Protein AF-A0AAW0CG40-F1 (afdb_monomer)

Sequence (248 aa):
MEGFSAVNQAVANWSANNTDSKATILLAYTASFTDEPSVSTSLLYDAPMQPDGIFDEFFTLPGADSSITGVFGLPEVLQIFNGALGALNPPRTARHTVPVSRYTPGILGEMTTQVERIFTEARAENRSTLLLSFVPEPFLQPNVRSTDSAYPNPPGRFVCPTALEAHWNDPADDEFFVNAVRDAQQAIHARTIEEGQGFPDDILYNNYAPAGTPLELLYGDNLERLRQIKRRIDPENVMGLSGGFKIE

Mean predicted aligned error: 4.89 Å

Nearest PDB structures (foldseek):
  6fyd-assembly1_D  TM=6.988E-01  e=1.880E-06  Streptomyces maritimus
  6fyg-assembly3_C  TM=7.237E-01  e=4.880E-06  Streptomyces maritimus
  2bvf-assembly2_B  TM=6.314E-01  e=9.402E-06  Paenarthrobacter nicotinovorans
  5awv-assembly1_A  TM=6.371E-01  e=1.459E-04  Nonomuraea gerenzanensis

Secondary structure (DSSP, 8-state):
-HHHHHHHHHHHHHHHH---TTEEEEEEEEE-SSS--EEEEEEEESSSSPPTTTTHHHHTSTT----------HHHHHHHHHHHHHT---SEEEEEE--BSS--HHHHHHHHHHHHHHHHHHHHTT--EEEEEEEE---SSTTTT--S-SS---TT---B-EEEEEEES-GGGHHHHHHHHHHHHHHHHHHHHHTTS--TTPPP-TTTSPTT--THHHHGGGHHHHHHHHHHH-TT-SGGGSSS----

Organism: NCBI:txid297713

pLDDT: mean 90.81, std 9.04, range [50.44, 98.69]

InterPro domains:
  IPR012951 Berberine/berberine-like [PF08031] (205-238)
  IPR016169 FAD-binding, type PCMH, subdomain 2 [G3DSA:3.30.465.10] (210-238)

Foldseek 3Di:
DVQLLLVLQVQLCCLVDDDDQQWFKKKKFKDFLVDDTDIDIDIGGNDQDDDPPPCVSVVPRPPDDDDDDHDDDPVVVVCVVCVPVVVCPFPDKAKAKAWFQGRHSQLSVLLVVLSNVLSVVCNVVVFFWGMWIKMFTSHDQPCPVPDDDQFDDDPPDRTTIIMTMTGGHDPVCRVVRNVSSVVSNVSSNVSRVVVVGDDPLAATDQVGHGPPPDVCSHRPPCLVVVLVVCCVPPVVCPVVPDDGDDRD

Structure (mmCIF, N/CA/C/O backbo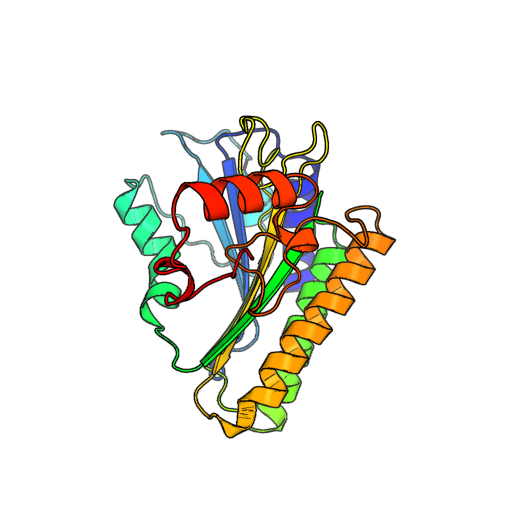ne):
data_AF-A0AAW0CG40-F1
#
_entry.id   AF-A0AAW0CG40-F1
#
loop_
_atom_site.group_PDB
_atom_site.id
_atom_site.type_symbol
_atom_site.label_atom_id
_atom_site.label_alt_id
_atom_site.label_comp_id
_atom_site.label_asym_id
_atom_site.label_entity_id
_atom_site.label_seq_id
_atom_site.pdbx_PDB_ins_code
_atom_site.Cartn_x
_atom_site.Cartn_y
_atom_site.Cartn_z
_atom_site.occupancy
_atom_site.B_iso_or_equiv
_atom_site.auth_seq_id
_atom_site.auth_comp_id
_atom_site.auth_asym_id
_atom_site.auth_atom_id
_atom_site.pdbx_PDB_model_num
ATOM 1 N N . MET A 1 1 ? 14.685 6.299 -12.188 1.00 50.44 1 MET A N 1
ATOM 2 C CA . MET A 1 1 ? 14.041 6.721 -13.458 1.00 50.44 1 MET A CA 1
ATOM 3 C C . MET A 1 1 ? 13.370 8.087 -13.276 1.00 50.44 1 MET A C 1
ATOM 5 O O . MET A 1 1 ? 12.703 8.264 -12.266 1.00 50.44 1 MET A O 1
ATOM 9 N N . GLU A 1 2 ? 13.533 9.054 -14.194 1.00 52.75 2 GLU A N 1
ATOM 10 C CA . GLU A 1 2 ? 12.953 10.417 -14.062 1.00 52.75 2 GLU A CA 1
ATOM 11 C C . GLU A 1 2 ? 11.410 10.432 -13.999 1.00 52.75 2 GLU A C 1
ATOM 13 O O . GLU A 1 2 ? 10.839 11.262 -13.293 1.00 52.75 2 GLU A O 1
ATOM 18 N N . GLY A 1 3 ? 10.732 9.476 -14.652 1.00 62.47 3 GLY A N 1
ATOM 19 C CA . GLY A 1 3 ? 9.263 9.404 -14.691 1.00 62.47 3 GLY A CA 1
ATOM 20 C C . GLY A 1 3 ? 8.599 9.138 -13.334 1.00 62.47 3 GLY A C 1
ATOM 21 O O . GLY A 1 3 ? 7.559 9.721 -13.035 1.00 62.47 3 GLY A O 1
ATOM 22 N N . PHE A 1 4 ? 9.222 8.331 -12.467 1.00 81.88 4 PHE A N 1
ATOM 23 C CA . PHE A 1 4 ? 8.667 8.044 -11.136 1.00 81.88 4 PHE A CA 1
ATOM 24 C C . PHE A 1 4 ? 8.766 9.257 -10.206 1.00 81.88 4 PHE A C 1
ATOM 26 O O . PHE A 1 4 ? 7.889 9.481 -9.381 1.00 81.88 4 PHE A O 1
ATOM 33 N N . SER A 1 5 ? 9.781 10.106 -10.382 1.00 88.69 5 SER A N 1
ATOM 34 C CA . SER A 1 5 ? 9.927 11.324 -9.579 1.00 88.69 5 SER A CA 1
ATOM 35 C C . SER A 1 5 ? 8.764 12.300 -9.802 1.00 88.69 5 SER A C 1
ATOM 37 O O . SER A 1 5 ? 8.197 12.824 -8.843 1.00 88.69 5 SER A O 1
ATOM 39 N N . ALA A 1 6 ? 8.357 12.500 -11.062 1.00 91.69 6 ALA A N 1
ATOM 40 C CA . ALA A 1 6 ? 7.290 13.437 -11.405 1.00 91.69 6 ALA A CA 1
ATOM 41 C C . ALA A 1 6 ? 5.923 12.989 -10.855 1.00 91.69 6 ALA A C 1
ATOM 43 O O . ALA A 1 6 ? 5.221 13.784 -10.231 1.00 91.69 6 ALA A O 1
ATOM 44 N N . VAL A 1 7 ? 5.568 11.707 -11.009 1.00 92.94 7 VAL A N 1
ATOM 45 C CA . VAL A 1 7 ? 4.320 11.175 -10.432 1.00 92.94 7 VAL A CA 1
ATOM 46 C C . VAL A 1 7 ? 4.357 11.160 -8.902 1.00 92.94 7 VAL A C 1
ATOM 48 O O . VAL A 1 7 ? 3.359 11.504 -8.275 1.00 92.94 7 VAL A O 1
ATOM 51 N N . ASN A 1 8 ? 5.505 10.854 -8.282 1.00 95.62 8 ASN A N 1
ATOM 52 C CA . ASN A 1 8 ? 5.650 10.906 -6.826 1.00 95.62 8 ASN A CA 1
ATOM 53 C C . ASN A 1 8 ? 5.396 12.323 -6.302 1.00 95.62 8 ASN A C 1
ATOM 55 O O . ASN A 1 8 ? 4.741 12.494 -5.275 1.00 95.62 8 ASN A O 1
ATOM 59 N N . GLN A 1 9 ? 5.864 13.345 -7.024 1.00 96.06 9 GLN A N 1
ATOM 60 C CA . GLN A 1 9 ? 5.597 14.734 -6.669 1.00 96.06 9 GLN A CA 1
ATOM 61 C C . GLN A 1 9 ? 4.104 15.075 -6.777 1.00 96.06 9 GLN A C 1
ATOM 63 O O . GLN A 1 9 ? 3.565 15.670 -5.844 1.00 96.06 9 GLN A O 1
ATOM 68 N N . ALA A 1 10 ? 3.431 14.649 -7.850 1.00 96.12 10 ALA A N 1
ATOM 69 C CA . ALA A 1 10 ? 1.996 14.874 -8.031 1.00 96.12 10 ALA A CA 1
ATOM 70 C C . ALA A 1 10 ? 1.154 14.192 -6.939 1.00 96.12 10 ALA A C 1
ATOM 72 O O . ALA A 1 10 ? 0.248 14.793 -6.364 1.00 96.12 10 ALA A O 1
ATOM 73 N N . VAL A 1 11 ? 1.491 12.951 -6.576 1.00 97.06 11 VAL A N 1
ATOM 74 C CA . VAL A 1 11 ? 0.804 12.215 -5.500 1.00 97.06 11 VAL A CA 1
ATOM 75 C C . VAL A 1 11 ? 1.077 12.843 -4.133 1.00 97.06 11 VAL A C 1
ATOM 77 O O . VAL A 1 11 ? 0.161 12.950 -3.317 1.00 97.06 11 VAL A O 1
ATOM 80 N N . ALA A 1 12 ? 2.301 13.306 -3.874 1.00 97.62 12 ALA A N 1
ATOM 81 C CA . ALA A 1 12 ? 2.612 14.019 -2.640 1.00 97.62 12 ALA A CA 1
ATOM 82 C C . ALA A 1 12 ? 1.848 15.350 -2.542 1.00 97.62 12 ALA A C 1
ATOM 84 O O . ALA A 1 12 ? 1.281 15.668 -1.493 1.00 97.62 12 ALA A O 1
ATOM 85 N N . ASN A 1 13 ? 1.770 16.102 -3.644 1.00 97.56 13 ASN A N 1
ATOM 86 C CA . ASN A 1 13 ? 0.990 17.334 -3.731 1.00 97.56 13 ASN A CA 1
ATOM 87 C C . ASN A 1 13 ? -0.502 17.063 -3.500 1.00 97.56 13 ASN A C 1
ATOM 89 O O . ASN A 1 13 ? -1.132 17.773 -2.713 1.00 97.56 13 ASN A O 1
ATOM 93 N N . TRP A 1 14 ? -1.046 16.003 -4.102 1.00 97.44 14 TRP A N 1
ATOM 94 C CA . TRP A 1 14 ? -2.412 15.544 -3.855 1.00 97.44 14 TRP A CA 1
ATOM 95 C C . TRP A 1 14 ? -2.645 15.203 -2.382 1.00 97.44 14 TRP A C 1
ATOM 97 O O . TRP A 1 14 ? -3.559 15.740 -1.756 1.00 97.44 14 TRP A O 1
ATOM 107 N N . SER A 1 15 ? -1.790 14.356 -1.799 1.00 96.81 15 SER A N 1
ATOM 108 C CA . SER A 1 15 ? -1.897 13.933 -0.400 1.00 96.81 15 SER A CA 1
ATOM 109 C C . SER A 1 15 ? -1.785 15.107 0.577 1.00 96.81 15 SER A C 1
ATOM 111 O O . SER A 1 15 ? -2.327 15.040 1.683 1.00 96.81 15 SER A O 1
ATOM 113 N N . ALA A 1 16 ? -1.074 16.170 0.200 1.00 96.19 16 ALA A N 1
ATOM 114 C CA . ALA A 1 16 ? -0.931 17.365 1.016 1.00 96.19 16 ALA A CA 1
ATOM 115 C C . ALA A 1 16 ? -2.132 18.318 0.903 1.00 96.19 16 ALA A C 1
ATOM 117 O O . ALA A 1 16 ? -2.526 18.905 1.918 1.00 96.19 16 ALA A O 1
ATOM 118 N N . ASN A 1 17 ? -2.692 18.469 -0.301 1.00 96.00 17 ASN A N 1
ATOM 119 C CA . ASN A 1 17 ? -3.522 19.625 -0.648 1.00 96.00 17 ASN A CA 1
ATOM 120 C C . ASN A 1 17 ? -4.948 19.297 -1.104 1.00 96.00 17 ASN A C 1
ATOM 122 O O . ASN A 1 17 ? -5.779 20.207 -1.111 1.00 96.00 17 ASN A O 1
ATOM 126 N N . ASN A 1 18 ? -5.269 18.052 -1.479 1.00 95.62 18 ASN A N 1
ATOM 127 C CA . ASN A 1 18 ? -6.640 17.725 -1.864 1.00 95.62 18 ASN A CA 1
ATOM 128 C C . ASN A 1 18 ? -7.588 17.942 -0.674 1.00 95.62 18 ASN A C 1
ATOM 130 O O . ASN A 1 18 ? -7.334 17.496 0.443 1.00 95.62 18 ASN A O 1
ATOM 134 N N . THR A 1 19 ? -8.694 18.632 -0.931 1.00 95.00 19 THR A N 1
ATOM 135 C CA . THR A 1 19 ? -9.761 18.883 0.048 1.00 95.00 19 THR A CA 1
ATOM 136 C C . THR A 1 19 ? -11.141 18.511 -0.490 1.00 95.00 19 THR A C 1
ATOM 138 O O . THR A 1 19 ? -12.119 18.582 0.257 1.00 95.00 19 THR A O 1
ATOM 141 N N . ASP A 1 20 ? -11.241 18.079 -1.753 1.00 95.69 20 ASP A N 1
ATOM 142 C CA . ASP A 1 20 ? -12.503 17.639 -2.335 1.00 95.69 20 ASP A CA 1
ATOM 143 C C . ASP A 1 20 ? -12.755 16.168 -1.981 1.00 95.69 20 ASP A C 1
ATOM 145 O O . ASP A 1 20 ? -12.087 15.259 -2.471 1.00 95.69 20 ASP A O 1
ATOM 149 N N . SER A 1 21 ? -13.761 15.929 -1.137 1.00 93.75 21 SER A N 1
ATOM 150 C CA . SER A 1 21 ? -14.177 14.583 -0.719 1.00 93.75 21 SER A CA 1
ATOM 151 C C . SER A 1 21 ? -14.782 13.723 -1.833 1.00 93.75 21 SER A C 1
ATOM 153 O O . SER A 1 21 ? -15.024 12.541 -1.604 1.00 93.75 21 SER A O 1
ATOM 155 N N . LYS A 1 22 ? -15.075 14.302 -3.002 1.00 93.94 22 LYS A N 1
ATOM 156 C CA . LYS A 1 22 ? -15.561 13.569 -4.179 1.00 93.94 22 LYS A CA 1
ATOM 157 C C . LYS A 1 22 ? -14.434 13.133 -5.101 1.00 93.94 22 LYS A C 1
ATOM 159 O O . LYS A 1 22 ? -14.666 12.290 -5.960 1.00 93.94 22 LYS A O 1
ATOM 164 N N . ALA A 1 23 ? -13.246 13.710 -4.954 1.00 94.69 23 ALA A N 1
ATOM 165 C CA . ALA A 1 23 ? -12.104 13.391 -5.785 1.00 94.69 23 ALA A CA 1
ATOM 166 C C . ALA A 1 23 ? -11.198 12.397 -5.051 1.00 94.69 23 ALA A C 1
ATOM 168 O O . ALA A 1 23 ? -10.826 12.610 -3.895 1.00 94.69 23 ALA A O 1
ATOM 169 N N . THR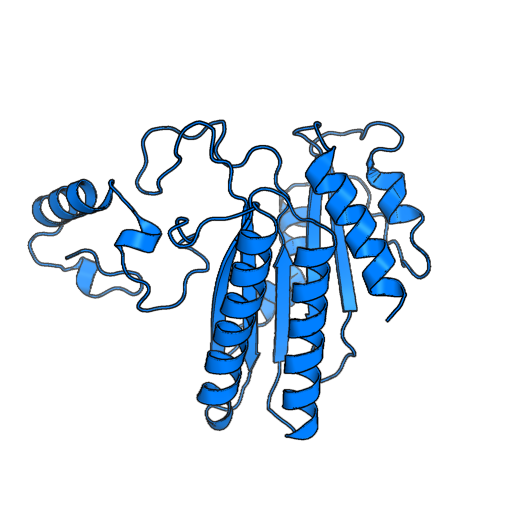 A 1 24 ? -10.828 11.311 -5.722 1.00 92.56 24 THR A N 1
ATOM 170 C CA . THR A 1 24 ? -9.886 10.325 -5.192 1.00 92.56 24 THR A CA 1
ATOM 171 C C . THR A 1 24 ? -8.920 9.872 -6.274 1.00 92.56 24 THR A C 1
ATOM 173 O O . THR A 1 24 ? -9.252 9.867 -7.463 1.00 92.56 24 THR A O 1
ATOM 176 N N . ILE A 1 25 ? -7.726 9.477 -5.844 1.00 93.19 25 ILE A N 1
ATOM 177 C CA . ILE A 1 25 ? -6.736 8.837 -6.700 1.00 93.19 25 ILE A CA 1
ATOM 178 C C . ILE A 1 25 ? -6.328 7.500 -6.096 1.00 93.19 25 ILE A C 1
ATOM 180 O O . ILE A 1 25 ? -6.321 7.339 -4.874 1.00 93.19 25 ILE A O 1
ATOM 184 N N . LEU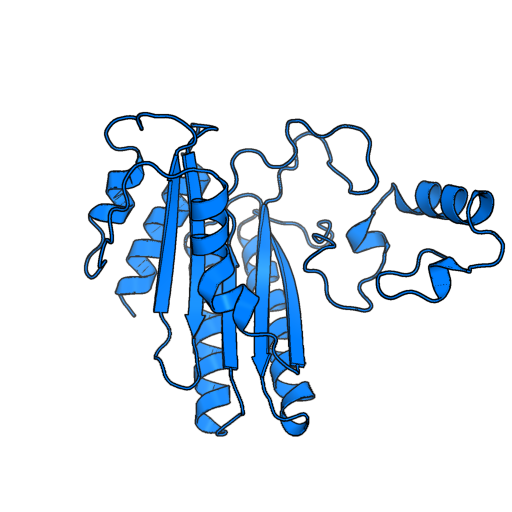 A 1 26 ? -5.949 6.565 -6.958 1.00 90.81 26 LEU A N 1
ATOM 185 C CA . LEU A 1 26 ? -5.317 5.313 -6.565 1.00 90.81 26 LEU A CA 1
ATOM 186 C C . LEU A 1 26 ? -4.050 5.136 -7.394 1.00 90.81 26 LEU A C 1
ATOM 188 O O . LEU A 1 26 ? -4.131 4.969 -8.612 1.00 90.81 26 LEU A O 1
ATOM 192 N N . LEU A 1 27 ? -2.895 5.218 -6.741 1.00 92.62 27 LEU A N 1
ATOM 193 C CA . LEU A 1 27 ? -1.598 4.996 -7.368 1.00 92.62 27 LEU A CA 1
ATOM 194 C C . LEU A 1 27 ? -1.206 3.532 -7.193 1.00 92.62 27 LEU A C 1
ATOM 196 O O . LEU A 1 27 ? -1.339 2.994 -6.100 1.00 92.62 27 LEU A O 1
ATOM 200 N N . ALA A 1 28 ? -0.653 2.917 -8.230 1.00 92.19 28 ALA A N 1
ATOM 201 C CA . ALA A 1 28 ? -0.035 1.606 -8.139 1.00 92.19 28 ALA A CA 1
ATOM 202 C C . ALA A 1 28 ? 1.332 1.617 -8.826 1.00 92.19 28 ALA A C 1
ATOM 204 O O . ALA A 1 28 ? 1.431 1.877 -10.028 1.00 92.19 28 ALA A O 1
ATOM 205 N N . TYR A 1 29 ? 2.376 1.291 -8.065 1.00 94.00 29 TYR A N 1
ATOM 206 C CA . TYR A 1 29 ? 3.644 0.831 -8.622 1.00 94.00 29 TYR A CA 1
ATOM 207 C C . TYR A 1 29 ? 3.504 -0.656 -8.903 1.00 94.00 29 TYR A C 1
ATOM 209 O O . TYR A 1 29 ? 3.176 -1.421 -7.994 1.00 94.00 29 TYR A O 1
ATOM 217 N N . THR A 1 30 ? 3.732 -1.069 -10.143 1.00 91.38 30 THR A N 1
ATOM 218 C CA . THR A 1 30 ? 3.567 -2.465 -10.550 1.00 91.38 30 THR A CA 1
ATOM 219 C C . THR A 1 30 ? 4.762 -2.958 -11.341 1.00 91.38 30 THR A C 1
ATOM 221 O O . THR A 1 30 ? 5.327 -2.218 -12.139 1.00 91.38 30 THR A O 1
ATOM 224 N N . ALA A 1 31 ? 5.141 -4.214 -11.139 1.00 90.25 31 ALA A N 1
ATOM 225 C CA . ALA A 1 31 ? 6.124 -4.895 -11.970 1.00 90.25 31 ALA A CA 1
ATOM 226 C C . ALA A 1 31 ? 5.690 -6.350 -12.171 1.00 90.25 31 ALA A C 1
ATOM 228 O O . ALA A 1 31 ? 5.281 -7.013 -11.218 1.00 90.25 31 ALA A O 1
ATOM 229 N N . SER A 1 32 ? 5.765 -6.852 -13.399 1.00 84.50 32 SER A N 1
ATOM 230 C CA . SER A 1 32 ? 5.469 -8.249 -13.742 1.00 84.50 32 SER A CA 1
ATOM 231 C C . SER A 1 32 ? 6.731 -8.893 -14.317 1.00 84.50 32 SER A C 1
ATOM 233 O O . SER A 1 32 ? 7.674 -8.197 -14.666 1.00 84.50 32 SER A O 1
ATOM 235 N N . PHE A 1 33 ? 6.793 -10.218 -14.452 1.00 72.25 33 PHE A N 1
ATOM 236 C CA . PHE A 1 33 ? 7.970 -10.844 -15.079 1.00 72.25 33 PHE A CA 1
ATOM 237 C C . PHE A 1 33 ? 8.163 -10.440 -16.553 1.00 72.25 33 PHE A C 1
ATOM 239 O O . PHE A 1 33 ? 9.280 -10.486 -17.069 1.00 72.25 33 PHE A O 1
ATOM 246 N N . THR A 1 34 ? 7.083 -10.062 -17.240 1.00 71.62 34 THR A N 1
ATOM 247 C CA . THR A 1 34 ? 7.101 -9.715 -18.666 1.00 71.62 34 THR A C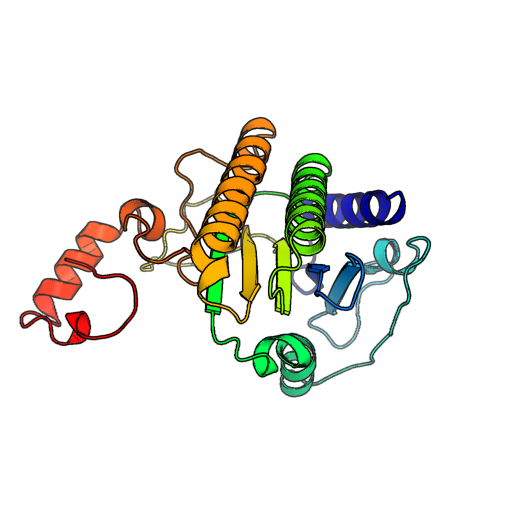A 1
ATOM 248 C C . THR A 1 34 ? 7.283 -8.228 -18.934 1.00 71.62 34 THR A C 1
ATOM 250 O O . THR A 1 34 ? 7.665 -7.876 -20.049 1.00 71.62 34 THR A O 1
ATOM 253 N N . ASP A 1 35 ? 7.054 -7.378 -17.932 1.00 76.56 35 ASP A N 1
ATOM 254 C CA . ASP A 1 35 ? 7.016 -5.927 -18.083 1.00 76.56 35 ASP A CA 1
ATOM 255 C C . ASP A 1 35 ? 8.008 -5.247 -17.136 1.00 76.56 35 ASP A C 1
ATOM 257 O O . ASP A 1 35 ? 8.219 -5.673 -16.001 1.00 76.56 35 ASP A O 1
ATOM 261 N N . GLU A 1 36 ? 8.617 -4.157 -17.598 1.00 82.81 36 GLU A N 1
ATOM 262 C CA . GLU A 1 36 ? 9.420 -3.302 -16.723 1.00 82.81 36 GLU A CA 1
ATOM 263 C C . GLU A 1 36 ? 8.537 -2.656 -15.637 1.00 82.81 36 GLU A C 1
ATOM 265 O O . GLU A 1 36 ? 7.326 -2.494 -15.843 1.00 82.81 36 GLU A O 1
ATOM 270 N N . PRO A 1 37 ? 9.115 -2.246 -14.490 1.00 87.69 37 PRO A N 1
ATOM 271 C CA . PRO A 1 37 ? 8.380 -1.524 -13.469 1.00 87.69 37 PRO A CA 1
ATOM 272 C C . PRO A 1 37 ? 7.667 -0.316 -14.071 1.00 87.69 37 PRO A C 1
ATOM 274 O O . PRO A 1 37 ? 8.263 0.514 -14.760 1.00 87.69 37 PRO A O 1
ATOM 277 N N . SER A 1 38 ? 6.380 -0.212 -13.784 1.00 88.81 38 SER A N 1
ATOM 278 C CA . SER A 1 38 ? 5.503 0.835 -14.277 1.00 88.81 38 SER A CA 1
ATOM 279 C C . SER A 1 38 ? 4.711 1.444 -13.131 1.00 88.81 38 SER A C 1
ATOM 281 O O . SER A 1 38 ? 4.582 0.875 -12.043 1.00 88.81 38 SER A O 1
ATOM 283 N N . VAL A 1 39 ? 4.184 2.634 -13.383 1.00 89.69 39 VAL A N 1
ATOM 284 C CA . VAL A 1 39 ? 3.340 3.360 -12.446 1.00 89.69 39 VAL A CA 1
ATOM 285 C C . VAL A 1 39 ? 2.047 3.728 -13.149 1.00 89.69 39 VAL A C 1
ATOM 287 O O . VAL A 1 39 ? 2.058 4.199 -14.285 1.00 89.69 39 VAL A O 1
ATOM 290 N N . SER A 1 40 ? 0.929 3.492 -12.476 1.00 89.19 40 SER A N 1
ATOM 291 C CA . SER A 1 40 ? -0.393 3.870 -12.963 1.00 89.19 40 SER A CA 1
ATOM 292 C C . SER A 1 40 ? -1.147 4.610 -11.871 1.00 89.19 40 SER A C 1
ATOM 294 O O . SER A 1 40 ? -1.047 4.263 -10.694 1.00 89.19 40 SER A O 1
ATOM 296 N N . THR A 1 41 ? -1.901 5.633 -12.263 1.00 90.50 41 THR A N 1
ATOM 297 C CA . THR A 1 41 ? -2.761 6.385 -11.350 1.00 90.50 41 THR A CA 1
ATOM 298 C C . THR A 1 41 ? -4.174 6.375 -11.899 1.00 90.50 41 THR A C 1
ATOM 300 O O . THR A 1 41 ? -4.428 6.884 -12.989 1.00 90.50 41 THR A O 1
ATOM 303 N N . SER A 1 42 ? -5.104 5.808 -11.139 1.00 89.44 42 SER A N 1
ATOM 304 C CA . SER A 1 42 ? -6.532 5.922 -11.426 1.00 89.44 42 SER A CA 1
ATOM 305 C C . SER A 1 42 ? -7.070 7.196 -10.792 1.00 89.44 42 SER A C 1
ATOM 307 O O . SER A 1 42 ? -6.809 7.452 -9.618 1.00 89.44 42 SER A O 1
ATOM 309 N N . LEU A 1 43 ? -7.825 7.978 -11.559 1.00 90.75 43 LEU A N 1
ATOM 310 C CA . LEU A 1 43 ? -8.392 9.262 -11.147 1.00 90.75 43 LEU A CA 1
ATOM 311 C C . LEU A 1 43 ? -9.917 9.137 -11.176 1.00 90.75 43 LEU A C 1
ATOM 313 O O . LEU A 1 43 ? -10.478 8.782 -12.213 1.00 90.75 43 LEU A O 1
ATOM 317 N N . LEU A 1 44 ? -10.589 9.382 -10.050 1.00 90.38 44 LEU A N 1
ATOM 318 C CA . LEU A 1 44 ? -12.037 9.199 -9.927 1.00 90.38 44 LEU A CA 1
ATOM 319 C C . LEU A 1 44 ? -12.693 10.419 -9.280 1.00 90.38 44 LEU A C 1
ATOM 321 O O . LEU A 1 44 ? -12.243 10.902 -8.240 1.00 90.38 44 LEU A O 1
ATOM 325 N N . TYR A 1 45 ? -13.801 10.864 -9.875 1.00 92.81 45 TYR A N 1
ATOM 326 C CA . TYR A 1 45 ? -14.654 11.912 -9.326 1.00 92.81 45 TYR A CA 1
ATOM 327 C C . TYR A 1 45 ? -16.089 11.411 -9.111 1.00 92.81 45 TYR A C 1
ATOM 329 O O . TYR A 1 45 ? -16.766 11.024 -10.062 1.00 92.81 45 TYR A O 1
ATOM 337 N N . ASP A 1 46 ? -16.571 11.439 -7.867 1.00 91.75 46 ASP A N 1
ATOM 338 C CA . ASP A 1 46 ? -17.919 11.001 -7.470 1.00 91.75 46 ASP A CA 1
ATOM 339 C C . ASP A 1 46 ? -18.971 12.110 -7.675 1.00 91.75 46 ASP A C 1
ATOM 341 O O . ASP A 1 46 ? -19.587 12.638 -6.741 1.00 91.75 46 ASP A O 1
ATOM 345 N N . ALA A 1 47 ? -19.121 12.543 -8.929 1.00 89.62 47 ALA A N 1
ATOM 346 C CA . ALA A 1 47 ? -20.223 13.384 -9.392 1.00 89.62 47 ALA A CA 1
ATOM 347 C C . ALA A 1 47 ? -20.232 13.509 -10.929 1.00 89.62 47 ALA A C 1
ATOM 349 O O . ALA A 1 47 ? -19.219 13.256 -11.575 1.00 89.62 47 ALA A O 1
ATOM 350 N N . PRO A 1 48 ? -21.348 13.971 -11.533 1.00 86.25 48 PRO A N 1
ATOM 351 C CA . PRO A 1 48 ? -21.460 14.106 -12.989 1.00 86.25 48 PRO A CA 1
ATOM 352 C C . PRO A 1 48 ? -20.450 15.054 -13.655 1.00 86.25 48 PRO A C 1
ATOM 354 O O . PRO A 1 48 ? -20.280 14.988 -14.868 1.00 86.25 48 PRO A O 1
ATOM 357 N N . MET A 1 49 ? -19.836 15.969 -12.898 1.00 87.75 49 MET A N 1
ATOM 358 C CA . MET A 1 49 ? -18.859 16.930 -13.410 1.00 87.75 49 MET A CA 1
ATOM 359 C C . MET A 1 49 ? -17.803 17.217 -12.347 1.00 87.75 49 MET A C 1
ATOM 361 O O . MET A 1 49 ? -18.162 17.580 -11.226 1.00 87.75 49 MET A O 1
ATOM 365 N N . GLN A 1 50 ? -16.530 17.079 -12.714 1.00 91.25 50 GLN A N 1
ATOM 366 C CA . GLN A 1 50 ? -15.399 17.444 -11.864 1.00 91.25 50 GLN A CA 1
ATOM 367 C C . GLN A 1 50 ? -15.117 18.955 -11.918 1.00 91.25 50 GLN A C 1
ATOM 369 O O . GLN A 1 50 ? -15.387 19.576 -12.948 1.00 91.25 50 GLN A O 1
ATOM 374 N N . PRO A 1 51 ? -14.569 19.562 -10.852 1.00 94.31 51 PRO A N 1
ATOM 375 C CA . PRO A 1 51 ? -14.046 20.917 -10.902 1.00 94.31 51 PRO A CA 1
ATOM 376 C C . PRO A 1 51 ? -12.915 21.035 -11.922 1.00 94.31 51 PRO A C 1
ATOM 378 O O . PRO A 1 51 ? -12.103 20.118 -12.073 1.00 94.31 51 PRO A O 1
ATOM 381 N N . ASP A 1 52 ? -12.833 22.193 -12.571 1.00 93.12 52 ASP A N 1
ATOM 382 C CA . ASP A 1 52 ? -11.722 22.515 -13.460 1.00 93.12 52 ASP A CA 1
ATOM 383 C C . ASP A 1 52 ? -10.392 22.379 -12.707 1.00 93.12 52 ASP A C 1
ATOM 385 O O . ASP A 1 52 ? -10.246 22.847 -11.575 1.00 93.12 52 ASP A O 1
ATOM 389 N N . GLY A 1 53 ? -9.416 21.728 -13.333 1.00 92.50 53 GLY A N 1
ATOM 390 C CA . GLY A 1 53 ? -8.061 21.646 -12.805 1.00 92.50 53 GLY A CA 1
ATOM 391 C C . GLY A 1 53 ? -7.790 20.558 -11.768 1.00 92.50 53 GLY A C 1
ATOM 392 O O . GLY A 1 53 ? -6.625 20.338 -11.444 1.00 92.50 53 GLY A O 1
ATOM 393 N N . ILE A 1 54 ? -8.809 19.852 -11.255 1.00 94.62 54 ILE A N 1
ATOM 394 C CA . ILE A 1 54 ? -8.629 18.930 -10.113 1.00 94.62 54 ILE A CA 1
ATOM 395 C C . ILE A 1 54 ? -7.602 17.816 -10.384 1.00 94.62 54 ILE A C 1
ATOM 397 O O . ILE A 1 54 ? -6.929 17.367 -9.464 1.00 94.62 54 ILE A O 1
ATOM 401 N N . PHE A 1 55 ? -7.439 17.406 -11.645 1.00 94.25 55 PHE A N 1
ATOM 402 C CA . PHE A 1 55 ? -6.519 16.346 -12.068 1.00 94.25 55 PHE A CA 1
ATOM 403 C C . PHE A 1 55 ? -5.428 16.815 -13.048 1.00 94.25 55 PHE A C 1
ATOM 405 O O . PHE A 1 55 ? -4.678 15.985 -13.563 1.00 94.25 55 PHE A O 1
ATOM 412 N N . ASP A 1 56 ? -5.307 18.121 -13.312 1.00 92.94 56 ASP A N 1
ATOM 413 C CA . ASP A 1 56 ? -4.407 18.653 -14.352 1.00 92.94 56 ASP A CA 1
ATOM 414 C C . ASP A 1 56 ? -2.940 18.277 -14.115 1.00 92.94 56 ASP A C 1
ATOM 416 O O . ASP A 1 56 ? -2.207 17.998 -15.066 1.00 92.94 56 ASP A O 1
ATOM 420 N N . GLU A 1 57 ? -2.514 18.212 -12.850 1.00 93.50 57 GLU A N 1
ATOM 421 C CA . GLU A 1 57 ? -1.152 17.809 -12.493 1.00 93.50 57 GLU A CA 1
ATOM 422 C C . GLU A 1 57 ? -0.830 16.389 -12.979 1.00 93.50 57 GLU A C 1
ATOM 424 O O . GLU A 1 57 ? 0.290 16.146 -13.409 1.00 93.50 57 GLU A O 1
ATOM 429 N N . PHE A 1 58 ? -1.807 15.475 -13.000 1.00 92.75 58 PHE A N 1
ATOM 430 C CA . PHE A 1 58 ? -1.621 14.109 -13.499 1.00 92.75 58 PHE A CA 1
ATOM 431 C C . PHE A 1 58 ? -1.670 14.030 -15.027 1.00 92.75 58 PHE A C 1
ATOM 433 O O . PHE A 1 58 ? -0.900 13.281 -15.625 1.00 92.75 58 PHE A O 1
ATOM 440 N N . PHE A 1 59 ? -2.539 14.812 -15.676 1.00 89.88 59 PHE A N 1
ATOM 441 C CA . PHE A 1 59 ? -2.665 14.813 -17.140 1.00 89.88 59 PHE A CA 1
ATOM 442 C C . PHE A 1 59 ? -1.488 15.477 -17.862 1.00 89.88 59 PHE A C 1
ATOM 444 O O . PHE A 1 59 ? -1.290 15.247 -19.053 1.00 89.88 59 PHE A O 1
ATOM 451 N N . THR A 1 60 ? -0.713 16.302 -17.159 1.00 89.62 60 THR A N 1
ATOM 452 C CA . THR A 1 60 ? 0.423 17.044 -17.725 1.00 89.62 60 THR A CA 1
ATOM 453 C C . THR A 1 60 ? 1.781 16.395 -17.440 1.00 89.62 60 THR A C 1
ATOM 455 O O . THR A 1 60 ? 2.813 16.937 -17.845 1.00 89.62 60 THR A O 1
ATOM 458 N N . LEU A 1 61 ? 1.806 15.225 -16.785 1.00 89.88 61 LEU A N 1
ATOM 459 C CA . LEU A 1 61 ? 3.043 14.508 -16.475 1.00 89.88 61 LEU A CA 1
ATOM 460 C C . LEU A 1 61 ? 3.778 14.061 -17.755 1.00 89.88 61 LEU A C 1
ATOM 462 O O . LEU A 1 61 ? 3.175 13.432 -18.630 1.00 89.88 61 LEU A O 1
ATOM 466 N N . PRO A 1 62 ? 5.095 14.319 -17.875 1.00 83.31 62 PRO A N 1
ATOM 467 C CA . PRO A 1 62 ? 5.884 13.825 -18.998 1.00 83.31 62 PRO A CA 1
ATOM 468 C C . PRO A 1 62 ? 5.849 12.294 -19.094 1.00 83.31 62 PRO A C 1
ATOM 470 O O . PRO A 1 62 ? 6.157 11.600 -18.128 1.00 83.31 62 PRO A O 1
ATOM 473 N N . GLY A 1 63 ? 5.512 11.771 -20.275 1.00 80.25 63 GLY A N 1
ATOM 474 C CA . GLY A 1 63 ? 5.445 10.327 -20.526 1.00 80.25 63 GLY A CA 1
ATOM 475 C C . GLY A 1 63 ? 4.175 9.641 -20.013 1.00 80.25 63 GLY A C 1
ATOM 476 O O . GLY A 1 63 ? 4.093 8.420 -20.091 1.00 80.25 63 GLY A O 1
ATOM 477 N N . ALA A 1 64 ? 3.194 10.395 -19.505 1.00 82.38 64 ALA A N 1
ATOM 478 C CA . ALA A 1 64 ? 1.900 9.838 -19.143 1.00 82.38 64 ALA A CA 1
ATOM 479 C C . ALA A 1 64 ? 1.041 9.584 -20.389 1.00 82.38 64 ALA A C 1
ATOM 481 O O . ALA A 1 64 ? 0.678 10.514 -21.111 1.00 82.38 64 ALA A O 1
ATOM 482 N N . ASP A 1 65 ? 0.657 8.325 -20.590 1.00 83.31 65 ASP A N 1
ATOM 483 C CA . ASP A 1 65 ? -0.430 7.962 -21.492 1.00 83.31 65 ASP A CA 1
ATOM 484 C C . ASP A 1 65 ? -1.748 8.027 -20.717 1.00 83.31 65 ASP A C 1
ATOM 486 O O . ASP A 1 65 ? -2.001 7.241 -19.802 1.00 83.31 65 ASP A O 1
ATOM 490 N N . SER A 1 66 ? -2.601 8.991 -21.066 1.00 77.56 66 SER A N 1
ATOM 491 C CA . SER A 1 66 ? -3.919 9.129 -20.449 1.00 77.56 66 SER A CA 1
ATOM 492 C C . SER A 1 66 ? -4.981 8.429 -21.293 1.00 77.56 66 SER A C 1
ATOM 494 O O . SER A 1 66 ? -5.168 8.719 -22.474 1.00 77.56 66 SER A O 1
ATOM 496 N N . SER A 1 67 ? -5.725 7.516 -20.670 1.00 72.19 67 SER A N 1
ATOM 497 C CA . SER A 1 67 ? -6.999 7.047 -21.210 1.00 72.19 67 SER A CA 1
ATOM 498 C C . SER A 1 67 ? -8.117 7.754 -20.449 1.00 72.19 67 SER A C 1
ATOM 500 O O . SER A 1 67 ? -8.474 7.384 -19.334 1.00 72.19 67 SER A O 1
ATOM 502 N N . ILE A 1 68 ? -8.642 8.840 -21.025 1.00 65.69 68 ILE A N 1
ATOM 503 C CA . ILE A 1 68 ? -9.806 9.517 -20.448 1.00 65.69 68 ILE A CA 1
ATOM 504 C C . ILE A 1 68 ? -11.019 8.661 -20.764 1.00 65.69 68 ILE A C 1
ATOM 506 O O . ILE A 1 68 ? -11.454 8.524 -21.908 1.00 65.69 68 ILE A O 1
ATOM 510 N N . THR A 1 69 ? -11.548 8.070 -19.713 1.00 65.81 69 THR A N 1
ATOM 511 C CA . THR A 1 69 ? -12.762 7.288 -19.756 1.00 65.81 69 THR A CA 1
ATOM 512 C C . THR A 1 69 ? -13.893 8.228 -19.285 1.00 65.81 69 THR A C 1
ATOM 514 O O . THR A 1 69 ? -13.679 9.083 -18.430 1.00 65.81 69 THR A O 1
ATOM 517 N N . GLY A 1 70 ? -15.060 8.189 -19.940 1.00 76.62 70 GLY A N 1
ATOM 518 C CA . GLY A 1 70 ? -16.174 9.116 -19.680 1.00 76.62 70 GLY A CA 1
ATOM 519 C C . GLY A 1 70 ? -16.885 8.890 -18.337 1.00 76.62 70 GLY A C 1
ATOM 520 O O . GLY A 1 70 ? -16.294 8.479 -17.348 1.00 76.62 70 GLY A O 1
ATOM 521 N N . VAL A 1 71 ? -18.192 9.154 -18.285 1.00 81.06 71 VAL A N 1
ATOM 522 C CA . VAL A 1 71 ? -19.002 8.850 -17.092 1.00 81.06 71 VAL A CA 1
ATOM 523 C C . VAL A 1 71 ? -19.350 7.359 -17.075 1.00 81.06 71 VAL A C 1
ATOM 525 O O . VAL A 1 71 ? -19.900 6.849 -18.052 1.00 81.06 71 VAL A O 1
ATOM 528 N N . PHE A 1 72 ? -19.080 6.684 -15.956 1.00 79.88 72 PHE A N 1
ATOM 529 C CA . PHE A 1 72 ? -19.388 5.266 -15.734 1.00 79.88 72 PHE A CA 1
ATOM 530 C C . PHE A 1 72 ? -20.363 5.067 -14.582 1.00 79.88 72 PHE A C 1
ATOM 532 O O . PHE A 1 72 ? -20.452 5.895 -13.675 1.00 79.88 72 PHE A O 1
ATOM 539 N N . GLY A 1 73 ? -21.067 3.936 -14.593 1.00 83.06 73 GLY A N 1
ATOM 540 C CA . GLY A 1 73 ? -21.715 3.430 -13.396 1.00 83.06 73 GLY A CA 1
ATOM 541 C C . GLY A 1 73 ? -20.697 2.800 -12.442 1.00 83.06 73 GLY A C 1
ATOM 542 O O . GLY A 1 73 ? -19.573 2.448 -12.806 1.00 83.06 73 GLY A O 1
ATOM 543 N N . LEU A 1 74 ? -21.108 2.635 -11.185 1.00 80.25 74 LEU A N 1
ATOM 544 C CA . LEU A 1 74 ? -20.302 1.953 -10.173 1.00 80.25 74 LEU A CA 1
ATOM 545 C C . LEU A 1 74 ? -19.868 0.528 -10.594 1.00 80.25 74 LEU A C 1
ATOM 547 O O . LEU A 1 74 ? -18.720 0.177 -10.330 1.00 80.25 74 LEU A O 1
ATOM 551 N N . PRO A 1 75 ? -20.706 -0.306 -11.249 1.00 82.44 75 PRO A N 1
ATOM 552 C CA . PRO A 1 75 ? -20.281 -1.638 -11.684 1.00 82.44 75 PRO A CA 1
ATOM 553 C C . PRO A 1 75 ? -19.120 -1.614 -12.683 1.00 82.44 75 PRO A C 1
ATOM 555 O O . PRO A 1 75 ? -18.205 -2.426 -12.563 1.00 82.44 75 PRO A O 1
ATOM 558 N N . GLU A 1 76 ? -19.129 -0.686 -13.641 1.00 81.38 76 GLU A N 1
ATOM 559 C CA . GLU A 1 76 ? -18.053 -0.538 -14.621 1.00 81.38 76 GLU A CA 1
ATOM 560 C C . GLU A 1 76 ? -16.766 -0.056 -13.949 1.00 81.38 76 GLU A C 1
ATOM 562 O O . GLU A 1 76 ? -15.700 -0.608 -14.209 1.00 81.38 76 GLU A O 1
ATOM 567 N N . VAL A 1 77 ? -16.869 0.900 -13.019 1.00 78.00 77 VAL A N 1
ATOM 568 C CA . VAL A 1 77 ? -15.737 1.335 -12.189 1.00 78.00 77 VAL A CA 1
ATOM 569 C C . VAL A 1 77 ? -15.132 0.137 -11.452 1.00 78.00 77 VAL A C 1
ATOM 571 O O . VAL A 1 77 ? -13.932 -0.107 -11.547 1.00 78.00 77 VAL A O 1
ATOM 574 N N . LEU A 1 78 ? -15.955 -0.678 -10.789 1.00 77.75 78 LEU A N 1
ATOM 575 C CA . LEU A 1 78 ? -15.479 -1.874 -10.090 1.00 77.75 78 LEU A CA 1
ATOM 576 C C . LEU A 1 78 ? -14.845 -2.903 -11.033 1.00 77.75 78 LEU A C 1
ATOM 578 O O . LEU A 1 78 ? -13.906 -3.579 -10.620 1.00 77.75 78 LEU A O 1
ATOM 582 N N . GLN A 1 79 ? -15.318 -3.036 -12.272 1.00 76.19 79 GLN A N 1
ATOM 583 C CA . GLN A 1 79 ? -14.676 -3.896 -13.270 1.00 76.19 79 GLN A CA 1
ATOM 584 C C . GLN A 1 79 ? -13.322 -3.348 -13.724 1.00 76.19 79 GLN A C 1
ATOM 586 O O . GLN A 1 79 ? -12.389 -4.129 -13.872 1.00 76.19 79 GLN A O 1
ATOM 591 N N . ILE A 1 80 ? -13.192 -2.032 -13.904 1.00 73.00 80 ILE A N 1
ATOM 592 C CA . ILE A 1 80 ? -11.925 -1.385 -14.271 1.00 73.00 80 ILE A CA 1
ATOM 593 C C . ILE A 1 80 ? -10.893 -1.579 -13.153 1.00 73.00 80 ILE A C 1
ATOM 595 O O . ILE A 1 80 ? -9.784 -2.035 -13.419 1.00 73.00 80 ILE A O 1
ATOM 599 N N . PHE A 1 81 ? -11.278 -1.321 -11.898 1.00 69.38 81 PHE A N 1
ATOM 600 C CA . PHE A 1 81 ? -10.384 -1.463 -10.744 1.00 69.38 81 PHE A CA 1
ATOM 601 C C . PHE A 1 81 ? -10.045 -2.924 -10.408 1.00 69.38 81 PHE A C 1
ATOM 603 O O . PHE A 1 81 ? -8.914 -3.213 -10.030 1.00 69.38 81 PHE A O 1
ATOM 610 N N . ASN A 1 82 ? -10.987 -3.864 -10.564 1.00 65.25 82 ASN A N 1
ATOM 611 C CA . ASN A 1 82 ? -10.717 -5.284 -10.303 1.00 65.25 82 ASN A CA 1
ATOM 612 C C . ASN A 1 82 ? -10.101 -6.029 -11.496 1.00 65.25 82 ASN A C 1
ATOM 614 O O . ASN A 1 82 ? -9.572 -7.116 -11.297 1.00 65.25 82 ASN A O 1
ATOM 618 N N . GLY A 1 83 ? -10.196 -5.510 -12.722 1.00 58.50 83 GLY A N 1
ATOM 619 C CA . GLY A 1 83 ? -10.081 -6.296 -13.957 1.00 58.50 83 GLY A CA 1
ATOM 620 C C . GLY A 1 83 ? -8.859 -7.212 -14.042 1.00 58.50 83 GLY A C 1
ATOM 621 O O . GLY A 1 83 ? -9.010 -8.426 -14.148 1.00 58.50 83 GLY A O 1
ATOM 622 N N . ALA A 1 84 ? -7.649 -6.653 -13.977 1.00 53.31 84 ALA A N 1
ATOM 623 C CA . ALA A 1 84 ? -6.421 -7.438 -14.126 1.00 53.31 84 ALA A CA 1
ATOM 624 C C . ALA A 1 84 ? -5.993 -8.151 -12.827 1.00 53.31 84 ALA A C 1
ATOM 626 O O . ALA A 1 84 ? -5.560 -9.301 -12.870 1.00 53.31 84 ALA A O 1
ATOM 627 N N . LEU A 1 85 ? -6.150 -7.502 -11.666 1.00 57.81 85 LEU A N 1
ATOM 628 C CA . LEU A 1 85 ? -5.706 -8.036 -10.368 1.00 57.81 85 LEU A CA 1
ATOM 629 C C . LEU A 1 85 ? -6.660 -9.091 -9.800 1.00 57.81 85 LEU A C 1
ATOM 631 O O . LEU A 1 85 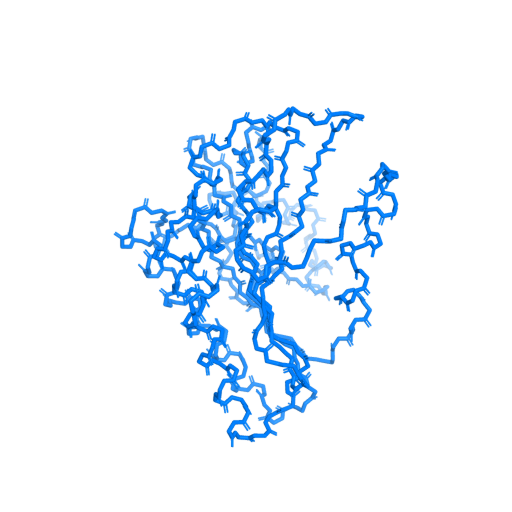? -6.229 -10.138 -9.323 1.00 57.81 85 LEU A O 1
ATOM 635 N N . GLY A 1 86 ? -7.968 -8.853 -9.894 1.00 60.53 86 GLY A N 1
ATOM 636 C CA . GLY A 1 86 ? -9.008 -9.763 -9.415 1.00 60.53 86 GLY A CA 1
ATOM 637 C C . GLY A 1 86 ? -9.113 -11.053 -10.231 1.00 60.53 86 GLY A C 1
ATOM 638 O O . GLY A 1 86 ? -9.581 -12.065 -9.713 1.00 60.53 86 GLY A O 1
ATOM 639 N N . ALA A 1 87 ? -8.642 -11.047 -11.483 1.00 64.44 87 ALA A N 1
ATOM 640 C CA . ALA A 1 87 ? -8.565 -12.236 -12.331 1.00 64.44 87 ALA A CA 1
ATOM 641 C C . ALA A 1 87 ? -7.276 -13.054 -12.133 1.00 64.44 87 ALA A C 1
ATOM 643 O O . ALA A 1 87 ? -7.226 -14.201 -12.577 1.00 64.44 87 ALA A O 1
ATOM 644 N N . LEU A 1 88 ? -6.247 -12.495 -11.478 1.00 73.94 88 LEU A N 1
ATOM 645 C CA . LEU A 1 88 ? -4.927 -13.124 -11.375 1.00 73.94 88 LEU A CA 1
ATOM 646 C C . LEU A 1 88 ? -4.978 -14.469 -10.633 1.00 73.94 88 LEU A C 1
ATOM 648 O O . LEU A 1 88 ? -4.217 -15.369 -10.976 1.00 73.94 88 LEU A O 1
ATOM 652 N N . ASN A 1 89 ? -5.869 -14.593 -9.635 1.00 81.00 89 ASN A N 1
ATOM 653 C CA . ASN A 1 89 ? -6.028 -15.751 -8.740 1.00 81.00 89 ASN A CA 1
ATOM 654 C C . ASN A 1 89 ? -4.699 -16.497 -8.476 1.00 81.00 89 ASN A C 1
ATOM 656 O O . ASN A 1 89 ? -4.571 -17.682 -8.810 1.00 81.00 89 ASN A O 1
ATOM 660 N N . PRO A 1 90 ? -3.681 -15.788 -7.955 1.00 87.94 90 PRO A N 1
ATOM 661 C CA . PRO A 1 90 ? -2.332 -16.316 -7.888 1.00 87.94 90 PRO A CA 1
ATOM 662 C C . PRO A 1 90 ? -2.271 -17.473 -6.887 1.00 87.94 90 PRO A C 1
ATOM 664 O O . PRO A 1 90 ? -2.890 -17.405 -5.821 1.00 87.94 90 PRO A O 1
ATOM 667 N N . PRO A 1 91 ? -1.493 -18.529 -7.173 1.00 92.00 91 PRO A N 1
ATOM 668 C CA . PRO A 1 91 ? -1.386 -19.663 -6.263 1.00 92.00 91 PRO A CA 1
ATOM 669 C C . PRO A 1 91 ? -0.679 -19.291 -4.951 1.00 92.00 91 PRO A C 1
ATOM 671 O O . PRO A 1 91 ? -0.825 -20.012 -3.962 1.00 92.00 91 PRO A O 1
ATOM 674 N N . ARG A 1 92 ? 0.115 -18.206 -4.945 1.00 94.62 92 ARG A N 1
ATOM 675 C CA . ARG A 1 92 ? 0.965 -17.778 -3.823 1.00 94.62 92 ARG A CA 1
ATOM 676 C C . ARG A 1 92 ? 0.975 -16.256 -3.726 1.00 94.62 92 ARG A C 1
ATOM 678 O O . ARG A 1 92 ? 0.947 -15.564 -4.745 1.00 94.62 92 ARG A O 1
ATOM 685 N N . THR A 1 93 ? 0.936 -15.722 -2.508 1.00 94.19 93 THR A N 1
ATOM 686 C CA . THR A 1 93 ? 0.895 -14.274 -2.261 1.00 94.19 93 THR A CA 1
ATOM 687 C C . THR A 1 93 ? 1.517 -13.933 -0.912 1.00 94.19 93 THR A C 1
ATOM 689 O O . THR A 1 93 ? 1.227 -14.583 0.092 1.00 94.19 93 THR A O 1
ATOM 692 N N . ALA A 1 94 ? 2.324 -12.876 -0.888 1.00 96.06 94 ALA A N 1
ATOM 693 C CA . ALA A 1 94 ? 2.808 -12.206 0.310 1.00 96.06 94 ALA A CA 1
ATOM 694 C C . ALA A 1 94 ? 2.164 -10.824 0.367 1.00 96.06 94 ALA A C 1
ATOM 696 O O . ALA A 1 94 ? 2.064 -10.150 -0.659 1.00 96.06 94 ALA A O 1
ATOM 697 N N . ARG A 1 95 ? 1.730 -10.418 1.562 1.00 95.50 95 ARG A N 1
ATOM 698 C CA . ARG A 1 95 ? 1.118 -9.111 1.804 1.00 95.50 95 ARG A CA 1
ATOM 699 C C . ARG A 1 95 ? 1.752 -8.418 2.990 1.00 95.50 95 ARG A C 1
ATOM 701 O O . ARG A 1 95 ? 2.133 -9.072 3.961 1.00 95.50 95 ARG A O 1
ATOM 708 N N . HIS A 1 96 ? 1.793 -7.099 2.929 1.00 97.56 96 HIS A N 1
ATOM 709 C CA . HIS A 1 96 ? 1.979 -6.257 4.096 1.00 97.56 96 HIS A CA 1
ATOM 710 C C . HIS A 1 96 ? 1.253 -4.928 3.920 1.00 97.56 96 HIS A C 1
ATOM 712 O O . HIS A 1 96 ? 0.780 -4.586 2.838 1.00 97.56 96 HIS A O 1
ATOM 718 N N . THR A 1 97 ? 1.192 -4.162 5.004 1.00 97.44 97 THR A N 1
ATOM 719 C CA . THR A 1 97 ? 0.697 -2.789 4.992 1.00 97.44 97 THR A CA 1
ATOM 720 C C . THR A 1 97 ? 1.613 -1.839 5.744 1.00 97.44 97 THR A C 1
ATOM 722 O O . THR A 1 97 ? 2.272 -2.250 6.703 1.00 97.44 97 THR A O 1
ATOM 725 N N . VAL A 1 98 ? 1.614 -0.572 5.323 1.00 97.56 98 VAL A N 1
ATOM 726 C CA . VAL A 1 98 ? 2.204 0.561 6.054 1.00 97.56 98 VAL A CA 1
ATOM 727 C C . VAL A 1 98 ? 1.109 1.601 6.301 1.00 97.56 98 VAL A C 1
ATOM 729 O O . VAL A 1 98 ? 0.489 2.050 5.341 1.00 97.56 98 VAL A O 1
ATOM 732 N N . PRO A 1 99 ? 0.829 1.978 7.557 1.00 96.06 99 PRO A N 1
ATOM 733 C CA . PRO A 1 99 ? -0.048 3.104 7.859 1.00 96.06 99 PRO A CA 1
ATOM 734 C C . PRO A 1 99 ? 0.674 4.425 7.574 1.00 96.06 99 PRO A C 1
ATOM 736 O O . PRO A 1 99 ? 1.758 4.666 8.104 1.00 96.06 99 PRO A O 1
ATOM 739 N N . VAL A 1 100 ? 0.075 5.295 6.760 1.00 96.69 100 VAL A N 1
ATOM 740 C CA . VAL A 1 100 ? 0.680 6.575 6.359 1.00 96.69 100 VAL A CA 1
ATOM 741 C C . VAL A 1 100 ? -0.318 7.713 6.540 1.00 96.69 100 VAL A C 1
ATOM 743 O O . VAL A 1 100 ? -1.445 7.650 6.058 1.00 96.69 100 VAL A O 1
ATOM 746 N N . SER A 1 101 ? 0.078 8.781 7.232 1.00 95.06 101 SER A N 1
ATOM 747 C CA . SER A 1 101 ? -0.788 9.958 7.432 1.00 95.06 101 SER A CA 1
ATOM 748 C C . SER A 1 101 ? -0.914 10.801 6.171 1.00 95.06 101 SER A C 1
ATOM 750 O O . SER A 1 101 ? -2.011 11.190 5.775 1.00 95.06 101 SER A O 1
ATOM 752 N N . ARG A 1 102 ? 0.233 11.115 5.564 1.00 95.44 102 ARG A N 1
ATOM 753 C CA . ARG A 1 102 ? 0.357 11.814 4.289 1.00 95.44 102 ARG A CA 1
ATOM 754 C C . ARG A 1 102 ? 1.544 11.235 3.545 1.00 95.44 102 ARG A C 1
ATOM 756 O O . ARG A 1 102 ? 2.584 10.978 4.146 1.00 95.44 102 ARG A O 1
ATOM 763 N N . TYR A 1 103 ? 1.392 11.053 2.246 1.00 97.94 103 TYR A N 1
ATOM 764 C CA . TYR A 1 103 ? 2.474 10.585 1.397 1.00 97.94 103 TYR A CA 1
ATOM 765 C C . TYR A 1 103 ? 3.353 11.766 1.007 1.00 97.94 103 TYR A C 1
ATOM 767 O O . TYR A 1 103 ? 2.881 12.756 0.453 1.00 97.94 103 TYR A O 1
ATOM 775 N N . THR A 1 104 ? 4.637 11.669 1.318 1.00 98.25 104 THR A N 1
ATOM 776 C CA . THR A 1 104 ? 5.658 12.644 0.936 1.00 98.25 104 THR A CA 1
ATOM 777 C C . THR A 1 104 ? 6.466 12.117 -0.251 1.00 98.25 104 THR A C 1
ATOM 779 O O . THR A 1 104 ? 6.455 10.908 -0.514 1.00 98.25 104 THR A O 1
ATOM 782 N N . PRO A 1 105 ? 7.236 12.974 -0.949 1.00 97.81 105 PRO A N 1
ATOM 783 C CA . PRO A 1 105 ? 8.104 12.505 -2.024 1.00 97.81 105 PRO A CA 1
ATOM 784 C C . PRO A 1 105 ? 9.119 11.454 -1.557 1.00 97.81 105 PRO A C 1
ATOM 786 O O . PRO A 1 105 ? 9.429 10.537 -2.311 1.00 97.81 105 PRO A O 1
ATOM 789 N N . GLY A 1 106 ? 9.615 11.549 -0.317 1.00 98.19 106 GLY A N 1
ATOM 790 C CA . GLY A 1 106 ? 10.574 10.584 0.221 1.00 98.19 106 GLY A CA 1
ATOM 791 C C . GLY A 1 106 ? 9.950 9.227 0.549 1.00 98.19 106 GLY A C 1
ATOM 792 O O . GLY A 1 106 ? 10.544 8.208 0.215 1.00 98.19 106 GLY A O 1
ATOM 793 N N . ILE A 1 107 ? 8.729 9.185 1.096 1.00 98.62 107 ILE A N 1
ATOM 794 C CA . ILE A 1 107 ? 7.999 7.923 1.317 1.00 98.62 107 ILE A CA 1
ATOM 795 C C . ILE A 1 107 ? 7.693 7.232 -0.021 1.00 98.62 107 ILE A C 1
ATOM 797 O O . ILE A 1 107 ? 7.946 6.040 -0.178 1.00 98.62 107 ILE A O 1
ATOM 801 N N . LEU A 1 108 ? 7.198 7.980 -1.010 1.00 98.19 108 LEU A N 1
ATOM 802 C CA . LEU A 1 108 ? 6.900 7.455 -2.349 1.00 98.19 108 LEU A CA 1
ATOM 803 C C . LEU A 1 108 ? 8.177 7.032 -3.103 1.00 98.19 108 LEU A C 1
ATOM 805 O O . LEU A 1 108 ? 8.190 6.034 -3.825 1.00 98.19 108 LEU A O 1
ATOM 809 N N . GLY A 1 109 ? 9.279 7.758 -2.898 1.00 97.56 109 GLY A N 1
ATOM 810 C CA . GLY A 1 109 ? 10.603 7.399 -3.406 1.00 97.56 109 GLY A CA 1
ATOM 811 C C . GLY A 1 109 ? 11.154 6.112 -2.785 1.00 97.56 109 GLY A C 1
ATOM 812 O O . GLY A 1 109 ? 11.752 5.298 -3.490 1.00 97.56 109 GLY A O 1
ATOM 813 N N . GLU A 1 110 ? 10.900 5.877 -1.498 1.00 98.31 110 GLU A N 1
ATOM 814 C CA . GLU A 1 110 ? 11.253 4.615 -0.843 1.00 98.31 110 GLU A CA 1
ATOM 815 C C . GLU A 1 110 ? 10.437 3.452 -1.427 1.00 98.31 110 GLU A C 1
ATOM 817 O O . GLU A 1 110 ? 11.001 2.414 -1.760 1.00 98.31 110 GLU A O 1
ATOM 822 N N . MET A 1 111 ? 9.134 3.640 -1.669 1.00 97.69 111 MET A N 1
ATOM 823 C CA . MET A 1 111 ? 8.303 2.628 -2.343 1.00 97.69 111 MET A CA 1
ATOM 824 C C . MET A 1 111 ? 8.838 2.276 -3.733 1.00 97.69 111 MET A C 1
ATOM 826 O O . MET A 1 111 ? 8.989 1.100 -4.054 1.00 97.69 111 MET A O 1
ATOM 830 N N . THR A 1 112 ? 9.175 3.294 -4.530 1.00 96.00 112 THR A N 1
ATOM 831 C CA . THR A 1 112 ? 9.842 3.132 -5.831 1.00 96.00 112 THR A CA 1
ATOM 832 C C . THR A 1 112 ? 11.111 2.287 -5.703 1.00 96.00 112 THR A C 1
ATOM 834 O O . THR A 1 112 ? 11.271 1.298 -6.415 1.00 96.00 112 THR A O 1
ATOM 837 N N . THR A 1 113 ? 11.983 2.648 -4.759 1.00 96.62 113 THR A N 1
ATOM 838 C CA . THR A 1 113 ? 13.263 1.966 -4.528 1.00 96.62 113 THR A CA 1
ATOM 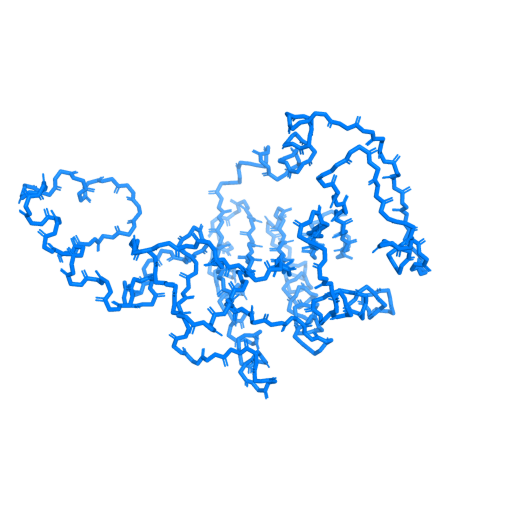839 C C . THR A 1 113 ? 13.054 0.494 -4.185 1.00 96.62 113 THR A C 1
ATOM 841 O O . THR A 1 113 ? 13.735 -0.376 -4.727 1.00 96.62 113 THR A O 1
ATOM 844 N N . GLN A 1 114 ? 12.083 0.190 -3.322 1.00 97.50 114 GLN A N 1
ATOM 845 C CA . GLN A 1 114 ? 11.788 -1.185 -2.932 1.00 97.50 114 GLN A CA 1
ATOM 846 C C . GLN A 1 114 ? 11.178 -2.002 -4.080 1.00 97.50 114 GLN A C 1
ATOM 848 O O . GLN A 1 114 ? 11.564 -3.156 -4.259 1.00 97.50 114 GLN A O 1
ATOM 853 N N . VAL A 1 115 ? 10.293 -1.420 -4.898 1.00 95.56 115 VAL A N 1
ATOM 854 C CA . VAL A 1 115 ? 9.757 -2.099 -6.091 1.00 95.56 115 VAL A CA 1
ATOM 855 C C . VAL A 1 115 ? 10.875 -2.442 -7.074 1.00 95.56 115 VAL A C 1
ATOM 857 O O . VAL A 1 115 ? 10.985 -3.593 -7.499 1.00 95.56 115 VAL A O 1
ATOM 860 N N . GLU A 1 116 ? 11.736 -1.474 -7.398 1.00 94.19 116 GLU A N 1
ATOM 861 C CA . GLU A 1 116 ? 12.868 -1.672 -8.312 1.00 94.19 116 GLU A CA 1
ATOM 862 C C . GLU A 1 116 ? 13.842 -2.735 -7.788 1.00 94.19 116 GLU A C 1
ATOM 864 O O . GLU A 1 116 ? 14.291 -3.596 -8.552 1.00 94.19 116 GLU A O 1
ATOM 869 N N . ARG A 1 117 ? 14.138 -2.713 -6.481 1.00 96.31 117 ARG A N 1
ATOM 870 C CA . ARG A 1 117 ? 15.018 -3.685 -5.826 1.00 96.31 117 ARG A CA 1
ATOM 871 C C . ARG A 1 117 ? 14.474 -5.106 -5.950 1.00 96.31 117 ARG A C 1
ATOM 873 O O . ARG A 1 117 ? 15.161 -5.967 -6.497 1.00 96.31 117 ARG A O 1
ATOM 880 N N . ILE A 1 118 ? 13.243 -5.338 -5.489 1.00 96.69 118 ILE A N 1
ATOM 881 C CA . ILE A 1 118 ? 12.625 -6.674 -5.497 1.00 96.69 118 ILE A CA 1
ATOM 882 C C . ILE A 1 118 ? 12.512 -7.195 -6.930 1.00 96.69 118 ILE A C 1
ATOM 884 O O . ILE A 1 118 ? 12.844 -8.349 -7.192 1.00 96.69 118 ILE A O 1
ATOM 888 N N . PHE A 1 119 ? 12.080 -6.347 -7.867 1.00 94.69 119 PHE A N 1
ATOM 889 C CA . PHE A 1 119 ? 11.978 -6.718 -9.275 1.00 94.69 119 PHE A CA 1
ATOM 890 C C . PHE A 1 119 ? 13.334 -7.131 -9.862 1.00 94.69 119 PHE A C 1
ATOM 892 O O . PHE A 1 119 ? 13.440 -8.181 -10.499 1.00 94.69 119 PHE A O 1
ATOM 899 N N . THR A 1 120 ? 14.379 -6.334 -9.624 1.00 94.50 120 THR A N 1
ATOM 900 C CA . THR A 1 120 ? 15.725 -6.598 -10.151 1.00 94.50 120 THR A CA 1
ATOM 901 C C . THR A 1 120 ? 16.305 -7.893 -9.585 1.00 94.50 120 THR A C 1
ATOM 903 O O . THR A 1 120 ? 16.827 -8.708 -10.346 1.00 94.50 120 THR A O 1
ATOM 906 N N . GLU A 1 121 ? 16.180 -8.110 -8.273 1.00 95.94 121 GLU A N 1
ATOM 907 C CA . GLU A 1 12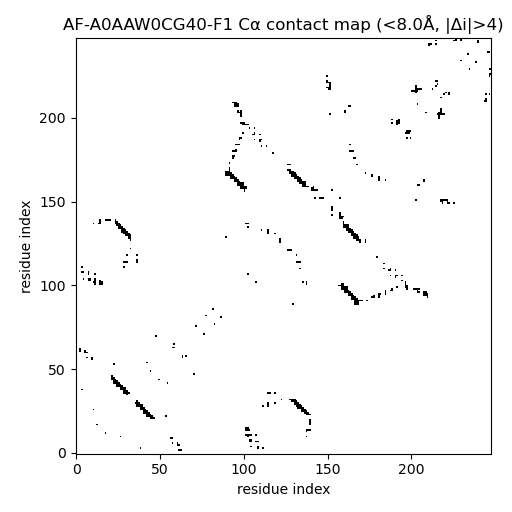1 ? 16.623 -9.337 -7.596 1.00 95.94 121 GLU A CA 1
ATOM 908 C C . GLU A 1 121 ? 15.869 -10.569 -8.127 1.00 95.94 121 GLU A C 1
ATOM 910 O O . GLU A 1 121 ? 16.490 -11.546 -8.551 1.00 95.94 121 GLU A O 1
ATOM 915 N N . ALA A 1 122 ? 14.535 -10.498 -8.204 1.00 95.19 122 ALA A N 1
ATOM 916 C CA . ALA A 1 122 ? 13.705 -11.592 -8.703 1.00 95.19 122 ALA A CA 1
ATOM 917 C C . ALA A 1 122 ? 14.041 -11.958 -10.158 1.00 95.19 122 ALA A C 1
ATOM 919 O O . ALA A 1 122 ? 14.112 -13.138 -10.506 1.00 95.19 122 ALA A O 1
ATOM 920 N N . ARG A 1 123 ? 14.287 -10.957 -11.011 1.00 92.94 123 ARG A N 1
ATOM 921 C CA . ARG A 1 123 ? 14.650 -11.164 -12.418 1.00 92.94 123 ARG A CA 1
ATOM 922 C C . ARG A 1 123 ? 16.045 -11.763 -12.572 1.00 92.94 123 ARG A C 1
ATOM 924 O O . ARG A 1 123 ? 16.224 -12.656 -13.397 1.00 92.94 123 ARG A O 1
ATOM 931 N N . ALA A 1 124 ? 17.017 -11.304 -11.782 1.00 94.75 124 ALA A N 1
ATOM 932 C CA . ALA A 1 124 ? 18.382 -11.831 -11.804 1.00 94.75 124 ALA A CA 1
ATOM 933 C C . ALA A 1 124 ? 18.431 -13.326 -11.448 1.00 94.75 124 ALA A C 1
ATOM 935 O O . ALA A 1 124 ? 19.245 -14.069 -11.994 1.00 94.75 124 ALA A O 1
ATOM 936 N N . GLU A 1 125 ? 17.527 -13.766 -10.576 1.00 95.00 125 GLU A N 1
ATOM 937 C CA . GLU A 1 125 ? 17.424 -15.152 -10.120 1.00 95.00 125 GLU A CA 1
ATOM 938 C C . GLU A 1 125 ? 16.366 -15.967 -10.885 1.00 95.00 125 GLU A C 1
ATOM 940 O O . GLU A 1 125 ? 16.117 -17.123 -10.550 1.00 95.00 125 GLU A O 1
ATOM 945 N N . ASN A 1 126 ? 15.771 -15.391 -11.940 1.00 94.12 126 ASN A N 1
ATOM 946 C CA . ASN A 1 126 ? 14.721 -16.005 -12.760 1.00 94.12 126 ASN A CA 1
ATOM 947 C C . ASN A 1 126 ? 13.564 -16.580 -11.920 1.00 94.12 126 ASN A C 1
ATOM 949 O O . ASN A 1 126 ? 13.072 -17.683 -12.177 1.00 94.12 126 ASN A O 1
ATOM 953 N N . ARG A 1 127 ? 13.151 -15.827 -10.896 1.00 95.00 127 ARG A N 1
ATOM 954 C CA . ARG A 1 127 ? 12.054 -16.199 -10.002 1.00 95.00 127 ARG A CA 1
ATOM 955 C C . ARG A 1 127 ? 10.710 -16.081 -10.697 1.00 95.00 127 ARG A C 1
ATOM 957 O O . ARG A 1 127 ? 10.519 -15.302 -11.632 1.00 95.00 127 ARG A O 1
ATOM 964 N N . SER A 1 128 ? 9.754 -16.851 -10.204 1.00 93.75 128 SER A N 1
ATOM 965 C CA . SER A 1 128 ? 8.434 -17.054 -10.797 1.00 93.75 128 SER A CA 1
ATOM 966 C C . SER A 1 128 ? 7.439 -15.910 -10.537 1.00 93.75 128 SER A C 1
ATOM 968 O O . SER A 1 128 ? 6.257 -16.156 -10.277 1.00 93.75 128 SER A O 1
ATOM 970 N N . THR A 1 129 ? 7.904 -14.659 -10.603 1.00 92.88 129 THR A N 1
ATOM 971 C CA . THR A 1 129 ? 7.100 -13.454 -10.365 1.00 92.88 129 THR A CA 1
ATOM 972 C C . THR A 1 129 ? 5.887 -13.417 -11.293 1.00 92.88 129 THR A C 1
ATOM 974 O O . THR A 1 129 ? 6.017 -13.465 -12.512 1.00 92.88 129 THR A O 1
ATOM 977 N N . LEU A 1 130 ? 4.695 -13.280 -10.725 1.00 92.56 130 LEU A N 1
ATOM 978 C CA . LEU A 1 130 ? 3.487 -12.939 -11.474 1.00 92.56 130 LEU A CA 1
ATOM 979 C C . LEU A 1 130 ? 3.282 -11.428 -11.470 1.00 92.56 130 LEU A C 1
ATOM 981 O O . LEU A 1 130 ? 3.106 -10.819 -12.522 1.00 92.56 130 LEU A O 1
ATOM 985 N N . LEU A 1 131 ? 3.324 -10.834 -10.279 1.00 91.94 131 LEU A N 1
ATOM 986 C CA . LEU A 1 131 ? 3.090 -9.414 -10.077 1.00 91.94 131 LEU A CA 1
ATOM 987 C C . LEU A 1 131 ? 3.665 -8.963 -8.732 1.00 91.94 131 LEU A C 1
ATOM 989 O O . LEU A 1 131 ? 3.460 -9.615 -7.712 1.00 91.94 131 LEU A O 1
ATOM 993 N N . LEU A 1 132 ? 4.319 -7.812 -8.733 1.00 94.19 132 LEU A N 1
ATOM 994 C CA . LEU A 1 132 ? 4.640 -6.998 -7.569 1.00 94.19 132 LEU A CA 1
ATOM 995 C C . LEU A 1 132 ? 3.782 -5.734 -7.646 1.00 94.19 132 LEU A C 1
ATOM 997 O O . LEU A 1 132 ? 3.757 -5.098 -8.698 1.00 94.19 132 LEU A O 1
ATOM 1001 N N . SER A 1 133 ? 3.069 -5.381 -6.576 1.00 93.50 133 SER A N 1
ATOM 1002 C CA . SER A 1 133 ? 2.180 -4.217 -6.553 1.00 93.50 133 SER A CA 1
ATOM 1003 C C . SER A 1 133 ? 2.230 -3.491 -5.215 1.00 93.50 133 SER A C 1
ATOM 1005 O O . SER A 1 133 ? 1.839 -4.047 -4.189 1.00 93.50 133 SER A O 1
ATOM 1007 N N . PHE A 1 134 ? 2.723 -2.249 -5.226 1.00 96.50 134 PHE A N 1
ATOM 1008 C CA . PHE A 1 134 ? 2.715 -1.352 -4.068 1.00 96.50 134 PHE A CA 1
ATOM 1009 C C . PHE A 1 134 ? 1.744 -0.203 -4.344 1.00 96.50 134 PHE A C 1
ATOM 1011 O O . PHE A 1 134 ? 1.907 0.536 -5.317 1.00 96.50 134 PHE A O 1
ATOM 1018 N N . VAL A 1 135 ? 0.733 -0.061 -3.492 1.00 95.56 135 VAL A N 1
ATOM 1019 C CA . VAL A 1 135 ? -0.421 0.815 -3.718 1.00 95.56 135 VAL A CA 1
ATOM 1020 C C . VAL A 1 135 ? -0.558 1.777 -2.539 1.00 95.56 135 VAL A C 1
ATOM 1022 O O . VAL A 1 135 ? -1.137 1.410 -1.511 1.00 95.56 135 VAL A O 1
ATOM 1025 N N . PRO A 1 136 ? 0.001 2.998 -2.625 1.00 96.25 136 PRO A N 1
ATOM 1026 C CA . PRO A 1 136 ? -0.322 4.046 -1.672 1.00 96.25 136 PRO A CA 1
ATOM 1027 C C . PRO A 1 136 ? -1.726 4.596 -1.951 1.00 96.25 136 PRO A C 1
ATOM 1029 O O . PRO A 1 136 ? -2.071 4.940 -3.083 1.00 96.25 136 PRO A O 1
ATOM 1032 N N . GLU A 1 137 ? -2.531 4.710 -0.896 1.00 94.50 137 GLU A N 1
ATOM 1033 C CA . GLU A 1 137 ? -3.940 5.102 -0.992 1.00 94.50 137 GLU A CA 1
ATOM 1034 C C . GLU A 1 137 ? -4.185 6.455 -0.291 1.00 94.50 137 GLU A C 1
ATOM 1036 O O . GLU A 1 137 ? -4.612 6.468 0.859 1.00 94.50 137 GLU A O 1
ATOM 1041 N N . PRO A 1 138 ? -3.878 7.617 -0.905 1.00 95.19 138 PRO A N 1
ATOM 1042 C CA . PRO A 1 138 ? -3.936 8.942 -0.266 1.00 95.19 138 PRO A CA 1
ATOM 1043 C C . PRO A 1 138 ? -5.379 9.446 -0.074 1.00 95.19 138 PRO A C 1
ATOM 1045 O O . PRO A 1 138 ? -5.802 10.447 -0.661 1.00 95.19 138 PRO A O 1
ATOM 1048 N N . PHE A 1 139 ? -6.153 8.744 0.750 1.00 92.62 139 PHE A N 1
ATOM 1049 C CA . PHE A 1 139 ? -7.534 9.082 1.053 1.00 92.62 139 PHE A CA 1
ATOM 1050 C C . PHE A 1 139 ? -7.636 10.368 1.875 1.00 92.62 139 PHE A C 1
ATOM 1052 O O . PHE A 1 139 ? -6.872 10.620 2.810 1.00 92.62 139 PHE A O 1
ATOM 1059 N N . LEU A 1 140 ? -8.642 11.182 1.560 1.00 91.62 140 LEU A N 1
ATOM 1060 C CA . LEU A 1 140 ? -8.941 12.381 2.331 1.00 91.62 140 LEU A CA 1
ATOM 1061 C C . LEU A 1 140 ? -9.604 12.000 3.660 1.00 91.62 140 LEU A C 1
ATOM 1063 O O . LEU A 1 140 ? -10.735 11.522 3.673 1.00 91.62 140 LEU A O 1
ATOM 1067 N N . GLN A 1 141 ? -8.913 12.265 4.773 1.00 87.62 141 GLN A N 1
ATOM 1068 C CA . GLN A 1 141 ? -9.406 12.040 6.142 1.00 87.62 141 GLN A CA 1
ATOM 1069 C C . GLN A 1 141 ? -10.074 10.657 6.321 1.00 87.62 141 GLN A C 1
ATOM 1071 O O . GLN A 1 141 ? -11.261 10.582 6.674 1.00 87.62 141 GLN A O 1
ATOM 1076 N N . PRO A 1 142 ? -9.343 9.550 6.071 1.00 86.38 142 PRO A N 1
ATOM 1077 C CA . PRO A 1 142 ? -9.870 8.207 6.290 1.00 86.38 142 PRO A CA 1
ATOM 1078 C C . PRO A 1 142 ? -10.428 8.104 7.706 1.00 86.38 142 PRO A C 1
ATOM 1080 O O . PRO A 1 142 ? -9.818 8.587 8.652 1.00 86.38 142 PRO A O 1
ATOM 1083 N N . ASN A 1 143 ? -11.594 7.481 7.859 1.00 85.25 143 ASN A N 1
ATOM 1084 C CA . ASN A 1 143 ? -12.257 7.278 9.151 1.00 85.25 143 ASN A CA 1
ATOM 1085 C C . ASN A 1 143 ? -12.854 8.530 9.826 1.00 85.25 143 ASN A C 1
ATOM 1087 O O . ASN A 1 143 ? -13.315 8.436 10.961 1.00 85.25 143 ASN A O 1
ATOM 1091 N N . VAL A 1 144 ? -12.958 9.683 9.147 1.00 87.19 144 VAL A N 1
ATOM 1092 C CA . VAL A 1 144 ? -13.615 10.886 9.717 1.00 87.19 144 VAL A CA 1
ATOM 1093 C C . VAL A 1 144 ? -15.085 10.667 10.101 1.00 87.19 144 VAL A C 1
ATOM 1095 O O . VAL A 1 144 ? -15.613 11.339 10.983 1.00 87.19 144 VAL A O 1
ATOM 1098 N N . ARG A 1 145 ? -15.755 9.708 9.451 1.00 87.44 145 ARG A N 1
ATOM 1099 C CA . ARG A 1 145 ? -17.140 9.307 9.757 1.00 87.44 145 ARG A CA 1
ATOM 1100 C C . ARG A 1 145 ? -17.229 8.035 10.600 1.00 87.44 145 ARG A C 1
ATOM 1102 O O . ARG A 1 145 ? -18.333 7.533 10.805 1.00 87.44 145 ARG A O 1
ATOM 1109 N N . SER A 1 146 ? -16.100 7.491 11.044 1.00 87.75 146 SER A N 1
ATOM 1110 C CA . SER A 1 146 ? -16.089 6.248 11.806 1.00 87.75 146 SER A CA 1
ATOM 1111 C C . SER A 1 146 ? -16.652 6.462 13.206 1.00 87.75 146 SER A C 1
ATOM 1113 O O . SER A 1 146 ? -16.395 7.469 13.865 1.00 87.75 146 SER A O 1
ATOM 1115 N N . THR A 1 147 ? -17.428 5.485 13.662 1.00 89.06 147 THR A N 1
ATOM 1116 C CA . THR A 1 147 ? -17.919 5.388 15.039 1.00 89.06 147 THR A CA 1
ATOM 1117 C C . THR A 1 147 ? -17.130 4.325 15.801 1.00 89.06 147 THR A C 1
ATOM 1119 O O . THR A 1 147 ? -16.235 3.686 15.246 1.00 89.06 147 THR A O 1
ATOM 1122 N N . ASP A 1 148 ? -17.482 4.106 17.070 1.00 89.56 148 ASP A N 1
ATOM 1123 C CA . ASP A 1 148 ? -17.011 2.953 17.845 1.00 89.56 148 ASP A CA 1
ATOM 1124 C C . ASP A 1 148 ? -17.175 1.652 17.034 1.00 89.56 148 ASP A C 1
ATOM 1126 O O . ASP A 1 148 ? -18.272 1.332 16.565 1.00 89.56 148 ASP A O 1
ATOM 1130 N N . SER A 1 149 ? -16.064 0.951 16.798 1.00 91.44 149 SER A N 1
ATOM 1131 C CA . SER A 1 149 ? -15.980 -0.204 15.902 1.00 91.44 149 SER A CA 1
ATOM 1132 C C . SER A 1 149 ? -14.830 -1.125 16.316 1.00 91.44 149 SER A C 1
ATOM 1134 O O . SER A 1 149 ? -14.016 -0.758 17.159 1.00 91.44 149 SER A O 1
ATOM 1136 N N . ALA A 1 150 ? -14.739 -2.319 15.723 1.00 93.00 150 ALA A N 1
ATOM 1137 C CA . ALA A 1 150 ? -13.636 -3.239 16.007 1.00 93.00 150 ALA A CA 1
ATOM 1138 C C . ALA A 1 150 ? -12.269 -2.644 15.623 1.00 93.00 150 ALA A C 1
ATOM 1140 O O . ALA A 1 150 ? -11.324 -2.740 16.403 1.00 93.00 150 ALA A O 1
ATOM 1141 N N . TYR A 1 151 ? -12.180 -2.005 14.452 1.00 91.38 151 TYR A N 1
ATOM 1142 C CA . TYR A 1 151 ? -10.965 -1.330 14.002 1.00 91.38 151 TYR A CA 1
ATOM 1143 C C . TYR A 1 151 ? -10.812 0.019 14.733 1.00 91.38 151 TYR A C 1
ATOM 1145 O O . TYR A 1 151 ? -11.750 0.828 14.701 1.00 91.38 151 TYR A O 1
ATOM 1153 N N . PRO A 1 152 ? -9.684 0.276 15.419 1.00 90.31 152 PRO A N 1
ATOM 1154 C CA . PRO A 1 152 ? -9.449 1.536 16.117 1.00 90.31 152 PRO A CA 1
ATOM 1155 C C . PRO A 1 152 ? -9.369 2.725 15.162 1.00 90.31 152 PRO A C 1
ATOM 1157 O O . PRO A 1 152 ? -8.643 2.696 14.174 1.00 90.31 152 PRO A O 1
ATOM 1160 N N . ASN A 1 153 ? -10.069 3.807 15.503 1.00 86.44 153 ASN A N 1
ATOM 1161 C CA . ASN A 1 153 ? -10.044 5.063 14.753 1.00 86.44 153 ASN A CA 1
ATOM 1162 C C . ASN A 1 153 ? -9.835 6.238 15.724 1.00 86.44 153 ASN A C 1
ATOM 1164 O O . ASN A 1 153 ? -10.805 6.920 16.067 1.00 86.44 153 ASN A O 1
ATOM 1168 N N . PRO A 1 154 ? -8.609 6.444 16.246 1.00 81.50 154 PRO A N 1
ATOM 1169 C CA . PRO A 1 154 ? -8.365 7.491 17.227 1.00 81.50 154 PRO A CA 1
ATOM 1170 C C . PRO A 1 154 ? -8.689 8.878 16.641 1.00 81.50 154 PRO A C 1
ATOM 1172 O O . PRO A 1 154 ? -8.266 9.184 15.521 1.00 81.50 154 PRO A O 1
ATOM 1175 N N . PRO A 1 155 ? -9.415 9.748 17.374 1.00 80.44 155 PRO A N 1
ATOM 1176 C CA . PRO A 1 155 ? -9.720 11.093 16.901 1.00 80.44 155 PRO A CA 1
ATOM 1177 C C . PRO A 1 155 ? -8.451 11.860 16.513 1.00 80.44 155 PRO A C 1
ATOM 1179 O O . PRO A 1 155 ? -7.487 11.908 17.272 1.00 80.44 155 PRO A O 1
ATOM 1182 N N . GLY A 1 156 ? -8.453 12.474 15.328 1.00 81.31 156 GLY A N 1
ATOM 1183 C CA . GLY A 1 156 ? -7.325 13.269 14.832 1.00 81.31 156 GLY A CA 1
ATOM 1184 C C . GLY A 1 156 ? -6.150 12.462 14.266 1.00 81.31 156 GLY A C 1
ATOM 1185 O O . GLY A 1 156 ? -5.228 13.065 13.719 1.00 81.31 156 GLY A O 1
ATOM 1186 N N . ARG A 1 157 ? -6.184 11.123 14.328 1.00 87.19 157 ARG A N 1
ATOM 1187 C CA . ARG A 1 157 ? -5.202 10.239 13.684 1.00 87.19 157 ARG A CA 1
ATOM 1188 C C . ARG A 1 157 ? -5.822 9.605 12.443 1.00 87.19 157 ARG A C 1
ATOM 1190 O O . ARG A 1 157 ? -6.432 8.542 12.498 1.00 87.19 157 ARG A O 1
ATOM 1197 N N . PHE A 1 158 ? -5.622 10.254 11.306 1.00 89.38 158 PHE A N 1
ATOM 1198 C CA . PHE A 1 158 ? -6.039 9.719 10.017 1.00 89.38 158 PHE A CA 1
ATOM 1199 C C . PHE A 1 158 ? -4.861 9.001 9.361 1.00 89.38 158 PHE A C 1
ATOM 1201 O O . PHE A 1 158 ? -3.877 9.642 8.998 1.00 89.38 158 PHE A O 1
ATOM 1208 N N . VAL A 1 159 ? -4.952 7.674 9.270 1.00 91.69 159 VAL A N 1
ATOM 1209 C CA . VAL A 1 159 ? -4.005 6.830 8.534 1.00 91.69 159 VAL A CA 1
ATOM 1210 C C . VAL A 1 159 ? -4.659 6.292 7.285 1.00 91.69 159 VAL A C 1
ATOM 1212 O O . VAL A 1 159 ? -5.737 5.700 7.334 1.00 91.69 159 VAL A O 1
ATOM 1215 N N . CYS A 1 160 ? -3.975 6.479 6.173 1.00 93.12 160 CYS A N 1
ATOM 1216 C CA . CYS A 1 160 ? -4.229 5.746 4.959 1.00 93.12 160 CYS A CA 1
ATOM 1217 C C . CYS A 1 160 ? -3.504 4.399 5.030 1.00 93.12 160 CYS A C 1
ATOM 1219 O O . CYS A 1 160 ? -2.345 4.363 5.457 1.00 93.12 160 CYS A O 1
ATOM 1221 N N . PRO A 1 161 ? -4.137 3.298 4.611 1.00 93.38 161 PRO A N 1
ATOM 1222 C CA . PRO A 1 161 ? -3.399 2.080 4.333 1.00 93.38 161 PRO A CA 1
ATOM 1223 C C . PRO A 1 161 ? -2.504 2.253 3.092 1.00 93.38 161 PRO A C 1
ATOM 1225 O O . PRO A 1 161 ? -2.760 3.076 2.212 1.00 93.38 161 PRO A O 1
ATOM 1228 N N . THR A 1 162 ? -1.437 1.464 3.038 1.00 96.38 162 THR A N 1
ATOM 1229 C CA . THR A 1 162 ? -0.634 1.205 1.837 1.00 96.38 162 THR A CA 1
ATOM 1230 C C . THR A 1 162 ? -0.639 -0.301 1.641 1.00 96.38 162 THR A C 1
ATOM 1232 O O . THR A 1 162 ? -0.175 -1.001 2.539 1.00 96.38 162 THR A O 1
ATOM 1235 N N . ALA A 1 163 ? -1.113 -0.811 0.507 1.00 96.06 163 ALA A N 1
ATOM 1236 C CA . ALA A 1 163 ? -1.030 -2.243 0.217 1.00 96.06 163 ALA A CA 1
ATOM 1237 C C . ALA A 1 163 ? 0.325 -2.582 -0.416 1.00 96.06 163 ALA A C 1
ATOM 1239 O O . ALA A 1 163 ? 0.740 -1.933 -1.375 1.00 96.06 163 ALA A O 1
ATOM 1240 N N . LEU A 1 164 ? 1.011 -3.595 0.112 1.00 97.62 164 LEU A N 1
ATOM 1241 C CA . LEU A 1 164 ? 2.245 -4.142 -0.451 1.00 97.62 164 LEU A CA 1
ATOM 1242 C C . LEU A 1 164 ? 2.002 -5.610 -0.780 1.00 97.62 164 LEU A C 1
ATOM 1244 O O . LEU A 1 164 ? 1.820 -6.408 0.138 1.00 97.62 164 LEU A O 1
ATOM 1248 N N . GLU A 1 165 ? 1.996 -5.973 -2.059 1.00 95.19 165 GLU A N 1
ATOM 1249 C CA . GLU A 1 165 ? 1.711 -7.341 -2.492 1.00 95.19 165 GLU A CA 1
ATOM 1250 C C . GLU A 1 165 ? 2.767 -7.865 -3.465 1.00 95.19 165 GLU A C 1
ATOM 1252 O O . GLU A 1 165 ? 3.218 -7.157 -4.365 1.00 95.19 165 GLU A O 1
ATOM 1257 N N . ALA A 1 166 ? 3.133 -9.134 -3.299 1.00 95.81 166 ALA A N 1
ATOM 1258 C CA . ALA A 1 166 ? 3.871 -9.901 -4.292 1.00 95.81 166 ALA A CA 1
ATOM 1259 C C . ALA A 1 166 ? 3.136 -11.215 -4.557 1.00 95.81 166 ALA A C 1
ATOM 1261 O O . ALA A 1 166 ? 2.664 -11.869 -3.626 1.00 95.81 166 ALA A O 1
ATOM 1262 N N . HIS A 1 167 ? 3.076 -11.611 -5.821 1.00 94.50 167 HIS A N 1
ATOM 1263 C CA . HIS A 1 167 ? 2.410 -12.814 -6.301 1.00 94.50 167 HIS A CA 1
ATOM 1264 C C . HIS A 1 167 ? 3.374 -13.610 -7.178 1.00 94.50 167 HIS A C 1
ATOM 1266 O O . HIS A 1 167 ? 4.074 -13.031 -8.012 1.00 94.50 167 HIS A O 1
ATOM 1272 N N . TRP A 1 168 ? 3.403 -14.931 -7.014 1.00 95.44 168 TRP A N 1
ATOM 1273 C CA . TRP A 1 168 ? 4.331 -15.819 -7.724 1.00 95.44 168 TRP A CA 1
ATOM 1274 C C . TRP A 1 168 ? 3.756 -17.233 -7.884 1.00 95.44 168 TRP A C 1
ATOM 1276 O O . TRP A 1 168 ? 2.705 -17.547 -7.317 1.00 95.44 168 TRP A O 1
ATOM 1286 N N . ASN A 1 169 ? 4.425 -18.081 -8.675 1.00 95.31 169 ASN A N 1
ATOM 1287 C CA . ASN A 1 169 ? 3.964 -19.445 -8.967 1.00 95.31 169 ASN A CA 1
ATOM 1288 C C . ASN A 1 169 ? 4.684 -20.541 -8.172 1.00 95.31 169 ASN A C 1
ATOM 1290 O O . ASN A 1 169 ? 4.032 -21.454 -7.666 1.00 95.31 169 ASN A O 1
ATOM 1294 N N . ASP A 1 170 ? 6.013 -20.494 -8.114 1.00 96.44 170 ASP A N 1
ATOM 1295 C CA . ASP A 1 170 ? 6.854 -21.584 -7.622 1.00 96.44 170 ASP A CA 1
ATOM 1296 C C . ASP A 1 170 ? 6.985 -21.525 -6.089 1.00 96.44 170 ASP A C 1
ATOM 1298 O O . ASP A 1 170 ? 7.459 -20.520 -5.557 1.00 96.44 170 ASP A O 1
ATOM 1302 N N . PRO A 1 171 ? 6.598 -22.577 -5.342 1.00 97.69 171 PRO A N 1
ATOM 1303 C CA . PRO A 1 171 ? 6.826 -22.637 -3.897 1.00 97.69 171 PRO A CA 1
ATOM 1304 C C . PRO A 1 171 ? 8.291 -22.476 -3.473 1.00 97.69 171 PRO A C 1
ATOM 1306 O O . PRO A 1 171 ? 8.542 -22.080 -2.336 1.00 97.69 171 PRO A O 1
ATOM 1309 N N . ALA A 1 172 ? 9.261 -22.754 -4.349 1.00 98.00 172 ALA A N 1
ATOM 1310 C CA . ALA A 1 172 ? 10.675 -22.524 -4.061 1.00 98.00 172 ALA A CA 1
ATOM 1311 C C . ALA A 1 172 ? 11.022 -21.032 -3.870 1.00 98.00 172 ALA A C 1
ATOM 1313 O O . ALA A 1 172 ? 12.056 -20.719 -3.279 1.00 98.00 172 ALA A O 1
ATOM 1314 N N . ASP A 1 173 ? 10.159 -20.119 -4.327 1.00 97.94 173 ASP A N 1
ATOM 1315 C CA . ASP A 1 173 ? 10.340 -18.674 -4.178 1.00 97.94 173 ASP A CA 1
ATOM 1316 C C . ASP A 1 173 ? 9.654 -18.089 -2.927 1.00 97.94 173 ASP A C 1
ATOM 1318 O O . ASP A 1 173 ? 9.762 -16.886 -2.683 1.00 97.94 173 ASP A O 1
ATOM 1322 N N . ASP A 1 174 ? 8.972 -18.909 -2.113 1.00 98.12 174 ASP A N 1
ATOM 1323 C CA . ASP A 1 174 ? 8.187 -18.438 -0.959 1.00 98.12 174 ASP A CA 1
ATOM 1324 C C . ASP A 1 174 ? 9.018 -17.596 0.007 1.00 98.12 174 ASP A C 1
ATOM 1326 O O . ASP A 1 174 ? 8.628 -16.489 0.377 1.00 98.12 174 ASP A O 1
ATOM 1330 N N . GLU A 1 175 ? 10.182 -18.113 0.403 1.00 98.12 175 GLU A N 1
ATOM 1331 C CA . GLU A 1 175 ? 11.061 -17.423 1.342 1.00 98.12 175 GLU A CA 1
ATOM 1332 C C . GLU A 1 175 ? 11.531 -16.079 0.776 1.00 98.12 175 GLU A C 1
ATOM 1334 O O . GLU A 1 175 ? 11.542 -15.082 1.497 1.00 98.12 175 GLU A O 1
ATOM 1339 N N . PHE A 1 176 ? 11.859 -16.032 -0.517 1.00 98.31 176 PHE A N 1
ATOM 1340 C CA . PHE A 1 176 ? 12.294 -14.805 -1.171 1.00 98.31 176 PHE A CA 1
ATOM 1341 C C . PHE A 1 176 ? 11.198 -13.739 -1.132 1.00 98.31 176 PHE A C 1
ATOM 1343 O O . PHE A 1 176 ? 11.431 -12.661 -0.591 1.00 98.31 176 PHE A O 1
ATOM 1350 N N . PHE A 1 177 ? 9.996 -14.023 -1.646 1.00 98.06 177 PHE A N 1
ATOM 1351 C CA . PHE A 1 177 ? 8.951 -12.999 -1.751 1.00 98.06 177 PHE A CA 1
ATOM 1352 C C . PHE A 1 177 ? 8.379 -12.588 -0.393 1.00 98.06 177 PHE A C 1
ATOM 1354 O O . PHE A 1 177 ? 8.109 -11.404 -0.179 1.00 98.06 177 PHE A O 1
ATOM 1361 N N . VAL A 1 178 ? 8.236 -13.527 0.550 1.00 98.00 178 VAL A N 1
ATOM 1362 C CA . VAL A 1 178 ? 7.788 -13.211 1.915 1.00 98.00 178 VAL A CA 1
ATOM 1363 C C . VAL A 1 178 ? 8.792 -12.295 2.615 1.00 98.00 178 VAL A C 1
ATOM 1365 O O . VAL A 1 178 ? 8.391 -11.292 3.210 1.00 98.00 178 VAL A O 1
ATOM 1368 N N . ASN A 1 179 ? 10.091 -12.597 2.521 1.00 98.25 179 ASN A N 1
ATOM 1369 C CA . ASN A 1 179 ? 11.128 -11.750 3.107 1.00 98.25 179 ASN A CA 1
ATOM 1370 C C . ASN A 1 179 ? 11.218 -10.400 2.386 1.00 98.25 179 ASN A C 1
ATOM 1372 O O . ASN A 1 179 ? 11.238 -9.368 3.045 1.00 98.25 179 ASN A O 1
ATOM 1376 N N . ALA A 1 180 ? 11.180 -10.387 1.053 1.00 98.31 180 ALA A N 1
ATOM 1377 C CA . ALA A 1 180 ? 11.255 -9.174 0.247 1.00 98.31 180 ALA A CA 1
ATOM 1378 C C . ALA A 1 180 ? 10.146 -8.165 0.589 1.00 98.31 180 ALA A C 1
ATOM 1380 O O . ALA A 1 180 ? 10.435 -6.985 0.793 1.00 98.31 180 ALA A O 1
ATOM 1381 N N . VAL A 1 181 ? 8.893 -8.624 0.706 1.00 98.38 181 VAL A N 1
ATOM 1382 C CA . VAL A 1 181 ? 7.747 -7.772 1.071 1.00 98.38 181 VAL A CA 1
ATOM 1383 C C . VAL A 1 181 ? 7.849 -7.281 2.519 1.00 98.38 181 VAL A C 1
ATOM 1385 O O . VAL A 1 181 ? 7.567 -6.112 2.786 1.00 98.38 181 VAL A O 1
ATOM 1388 N N . ARG A 1 182 ? 8.292 -8.130 3.456 1.00 98.12 182 ARG A N 1
ATOM 1389 C CA . ARG A 1 182 ? 8.536 -7.723 4.851 1.00 98.12 182 ARG A CA 1
ATOM 1390 C C . ARG A 1 182 ? 9.630 -6.657 4.939 1.00 98.12 182 ARG A C 1
ATOM 1392 O O . ARG A 1 182 ? 9.444 -5.646 5.608 1.00 98.12 182 ARG A O 1
ATOM 1399 N N . ASP A 1 183 ? 10.756 -6.872 4.273 1.00 98.56 183 ASP A N 1
ATOM 1400 C CA . ASP A 1 183 ? 11.905 -5.971 4.338 1.00 98.56 183 ASP A CA 1
ATOM 1401 C C . ASP A 1 183 ? 11.576 -4.628 3.659 1.00 98.56 183 ASP A C 1
ATOM 1403 O O . ASP A 1 183 ? 11.914 -3.565 4.182 1.00 98.56 183 ASP A O 1
ATOM 1407 N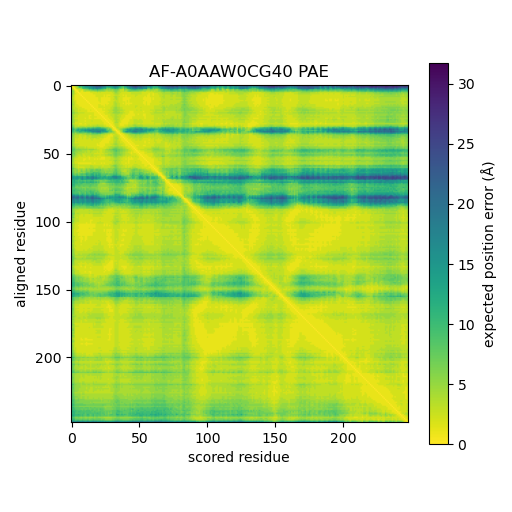 N . ALA A 1 184 ? 10.819 -4.654 2.554 1.00 98.62 184 ALA A N 1
ATOM 1408 C CA . ALA A 1 184 ? 10.270 -3.446 1.943 1.00 98.62 184 ALA A CA 1
ATOM 1409 C C . ALA A 1 184 ? 9.327 -2.700 2.891 1.00 98.62 184 ALA A C 1
ATOM 1411 O O . ALA A 1 184 ? 9.436 -1.480 3.022 1.00 98.62 184 ALA A O 1
ATOM 1412 N N . GLN A 1 185 ? 8.440 -3.414 3.592 1.00 98.31 185 GLN A N 1
ATOM 1413 C CA . GLN A 1 185 ? 7.585 -2.783 4.587 1.00 98.31 185 GLN A CA 1
ATOM 1414 C C . GLN A 1 185 ? 8.401 -2.087 5.678 1.00 98.31 185 GLN A C 1
ATOM 1416 O O . GLN A 1 185 ? 8.095 -0.947 6.020 1.00 98.31 185 GLN A O 1
ATOM 1421 N N . GLN A 1 186 ? 9.425 -2.746 6.218 1.00 98.19 186 GLN A N 1
ATOM 1422 C CA . GLN A 1 186 ? 10.269 -2.170 7.263 1.00 98.19 186 GLN A CA 1
ATOM 1423 C C . GLN A 1 186 ? 10.975 -0.900 6.784 1.00 98.19 186 GLN A C 1
ATOM 1425 O O . GLN A 1 186 ? 10.984 0.096 7.506 1.00 98.19 186 GLN A O 1
ATOM 1430 N N . ALA A 1 187 ? 11.514 -0.906 5.562 1.00 98.69 187 ALA A N 1
ATOM 1431 C CA . ALA A 1 187 ? 12.169 0.262 4.977 1.00 98.69 187 ALA A CA 1
ATOM 1432 C C . ALA A 1 187 ? 11.188 1.435 4.783 1.00 98.69 187 ALA A C 1
ATOM 1434 O O . ALA A 1 187 ? 11.444 2.551 5.240 1.00 98.69 187 ALA A O 1
ATOM 1435 N N . ILE A 1 188 ? 10.016 1.170 4.196 1.00 98.69 188 ILE A N 1
ATOM 1436 C CA . ILE A 1 188 ? 8.976 2.184 3.964 1.00 98.69 188 ILE A CA 1
ATOM 1437 C C . ILE A 1 188 ? 8.417 2.717 5.290 1.00 98.69 188 ILE A C 1
ATOM 1439 O O . ILE A 1 188 ? 8.188 3.919 5.435 1.00 98.69 188 ILE A O 1
ATOM 1443 N N . HIS A 1 189 ? 8.202 1.855 6.285 1.00 98.31 189 HIS A N 1
ATOM 1444 C CA . HIS A 1 189 ? 7.714 2.268 7.602 1.00 98.31 189 HIS A CA 1
ATOM 1445 C C . HIS A 1 189 ? 8.758 3.085 8.362 1.00 98.31 189 HIS A C 1
ATOM 1447 O O . HIS A 1 189 ? 8.411 4.126 8.917 1.00 98.31 189 HIS A O 1
ATOM 1453 N N . ALA A 1 190 ? 10.036 2.696 8.310 1.00 98.56 190 ALA A N 1
ATOM 1454 C CA . ALA A 1 190 ? 11.128 3.488 8.874 1.00 98.56 190 ALA A CA 1
ATOM 1455 C C . ALA A 1 190 ? 11.174 4.890 8.251 1.00 98.56 190 ALA A C 1
ATOM 1457 O O . ALA A 1 190 ? 11.247 5.878 8.982 1.00 98.56 190 ALA A O 1
ATOM 1458 N N . ARG A 1 191 ? 11.024 4.987 6.924 1.00 98.69 191 ARG A N 1
ATOM 1459 C CA . ARG A 1 191 ? 10.944 6.271 6.217 1.00 98.69 191 ARG A CA 1
ATOM 1460 C C . ARG A 1 191 ? 9.721 7.095 6.624 1.00 98.69 191 ARG A C 1
ATOM 1462 O O . ARG A 1 191 ? 9.802 8.305 6.808 1.00 98.69 191 ARG A O 1
ATOM 1469 N N . THR A 1 192 ? 8.586 6.429 6.802 1.00 98.38 192 THR A N 1
ATOM 1470 C CA . THR A 1 192 ? 7.322 7.046 7.224 1.00 98.38 192 THR A CA 1
ATOM 1471 C C . THR A 1 192 ? 7.436 7.633 8.636 1.00 98.38 192 THR A C 1
ATOM 1473 O O . THR A 1 192 ? 6.939 8.732 8.886 1.00 98.38 192 THR A O 1
ATOM 1476 N N . ILE A 1 193 ? 8.129 6.944 9.550 1.00 98.38 193 ILE A N 1
ATOM 1477 C CA . ILE A 1 193 ? 8.425 7.434 10.905 1.00 98.38 193 ILE A CA 1
ATOM 1478 C C . ILE A 1 193 ? 9.427 8.594 10.856 1.00 98.38 193 ILE A C 1
ATOM 1480 O O . ILE A 1 193 ? 9.200 9.614 11.504 1.00 98.38 193 ILE A O 1
ATOM 1484 N N . GLU A 1 194 ? 10.509 8.461 10.080 1.00 98.50 194 GLU A N 1
ATOM 1485 C CA . GLU A 1 194 ? 11.540 9.498 9.909 1.00 98.50 194 GLU A CA 1
ATOM 1486 C C . GLU A 1 194 ? 10.925 10.837 9.474 1.00 98.50 194 GLU A C 1
ATOM 1488 O O . GLU A 1 194 ? 11.281 11.893 9.996 1.00 98.50 194 GLU A O 1
ATOM 1493 N N . GLU A 1 195 ? 9.950 10.792 8.565 1.00 98.38 195 GLU A N 1
ATOM 1494 C CA . GLU A 1 195 ? 9.266 11.977 8.040 1.00 98.38 195 GLU A CA 1
ATOM 1495 C C . GLU A 1 195 ? 8.029 12.406 8.856 1.00 98.38 195 GLU A C 1
ATOM 1497 O O . GLU A 1 195 ? 7.266 13.288 8.445 1.00 98.38 195 GLU A O 1
ATOM 1502 N N . GLY A 1 196 ? 7.813 11.793 10.025 1.00 97.38 196 GLY A N 1
ATOM 1503 C CA . GLY A 1 196 ? 6.731 12.135 10.950 1.00 97.38 196 GLY A CA 1
ATOM 1504 C C . GLY A 1 196 ? 5.328 11.816 10.426 1.00 97.38 196 GLY A C 1
ATOM 1505 O O . GLY A 1 196 ? 4.353 12.411 10.884 1.00 97.38 196 GLY A O 1
ATOM 1506 N N . GLN A 1 197 ? 5.214 10.907 9.453 1.00 97.25 197 GLN A N 1
ATOM 1507 C CA . GLN A 1 197 ? 3.944 10.490 8.848 1.00 97.25 197 GLN A CA 1
ATOM 1508 C C . GLN A 1 197 ? 3.404 9.177 9.423 1.00 97.25 197 GLN A C 1
ATOM 1510 O O . GLN A 1 197 ? 2.310 8.756 9.035 1.00 97.25 197 GLN A O 1
ATOM 1515 N N . GLY A 1 198 ? 4.110 8.564 10.371 1.00 95.75 198 GLY A N 1
ATOM 1516 C CA . GLY A 1 198 ? 3.680 7.359 11.070 1.00 95.75 198 GLY A CA 1
ATOM 1517 C C . GLY A 1 198 ? 4.396 7.161 12.400 1.00 95.75 198 GLY A C 1
ATOM 1518 O O . GLY A 1 198 ? 5.325 7.893 12.744 1.00 95.75 198 GLY A O 1
ATOM 1519 N N . PHE A 1 199 ? 3.943 6.156 13.137 1.00 94.50 199 PHE A N 1
ATOM 1520 C CA . PHE A 1 199 ? 4.447 5.761 14.444 1.00 94.50 199 PHE A CA 1
ATOM 1521 C C . PHE A 1 199 ? 4.860 4.283 14.444 1.00 94.50 199 PHE A C 1
ATOM 1523 O O . PHE A 1 199 ? 4.334 3.500 13.647 1.00 94.50 199 PHE A O 1
ATOM 1530 N N . PRO A 1 200 ? 5.792 3.877 15.327 1.00 92.38 200 PRO A N 1
ATOM 1531 C CA . PRO A 1 200 ? 6.210 2.479 15.446 1.00 92.38 200 PRO A CA 1
ATOM 1532 C C . PRO A 1 200 ? 5.063 1.501 15.740 1.00 92.38 200 PRO A C 1
ATOM 1534 O O . PRO A 1 200 ? 5.130 0.347 15.330 1.00 92.38 200 PRO A O 1
ATOM 1537 N N . ASP A 1 201 ? 4.029 1.961 16.439 1.00 89.31 201 ASP A N 1
ATOM 1538 C CA . ASP A 1 201 ? 2.885 1.194 16.933 1.00 89.31 201 ASP A CA 1
ATOM 1539 C C . ASP A 1 201 ? 1.563 1.557 16.233 1.00 89.31 201 ASP A C 1
ATOM 1541 O O . ASP A 1 201 ? 0.485 1.270 16.756 1.00 89.31 201 ASP A O 1
ATOM 1545 N N . ASP A 1 202 ? 1.622 2.178 15.047 1.00 91.50 202 ASP A N 1
ATOM 1546 C CA . ASP A 1 202 ? 0.413 2.443 14.264 1.00 91.50 202 ASP A CA 1
ATOM 1547 C C . ASP A 1 202 ? -0.354 1.142 13.964 1.00 91.50 202 ASP A C 1
ATOM 1549 O O . ASP A 1 202 ? 0.219 0.117 13.582 1.00 91.50 202 ASP A O 1
ATOM 1553 N N . ILE A 1 203 ? -1.682 1.217 14.081 1.00 92.50 203 ILE A N 1
ATOM 1554 C CA . ILE A 1 203 ? -2.580 0.108 13.758 1.00 92.50 203 ILE A CA 1
ATOM 1555 C C . ILE A 1 203 ? -2.481 -0.231 12.268 1.00 92.50 203 ILE A C 1
ATOM 1557 O O . ILE A 1 203 ? -2.607 0.634 11.397 1.00 92.50 203 ILE A O 1
ATOM 1561 N N . LEU A 1 204 ? -2.297 -1.516 11.982 1.00 94.56 204 LEU A N 1
ATOM 1562 C CA . LEU A 1 204 ? -2.222 -2.078 10.645 1.00 94.56 204 LEU A CA 1
ATOM 1563 C C . LEU A 1 204 ? -3.620 -2.407 10.122 1.00 94.56 204 LEU A C 1
ATOM 1565 O O . LEU A 1 204 ? -4.436 -3.028 10.807 1.00 94.56 204 LEU A O 1
ATOM 1569 N N . TYR A 1 205 ? -3.878 -2.053 8.863 1.00 93.56 205 TYR A N 1
ATOM 1570 C CA . TYR A 1 205 ? -5.142 -2.373 8.214 1.00 93.56 205 TYR A CA 1
ATOM 1571 C C . TYR A 1 205 ? -5.291 -3.886 8.026 1.00 93.56 205 TYR A C 1
ATOM 1573 O O . TYR A 1 205 ? -4.540 -4.533 7.293 1.00 93.56 205 TYR A O 1
ATOM 1581 N N . ASN A 1 206 ? -6.285 -4.459 8.698 1.00 92.12 206 ASN A N 1
ATOM 1582 C CA . ASN A 1 206 ? -6.443 -5.903 8.846 1.00 92.12 206 ASN A CA 1
ATOM 1583 C C . ASN A 1 206 ? -6.684 -6.642 7.519 1.00 92.12 206 ASN A C 1
ATOM 1585 O O . ASN A 1 206 ? -6.359 -7.819 7.427 1.00 92.12 206 ASN A O 1
ATOM 1589 N N . ASN A 1 207 ? -7.236 -5.986 6.494 1.00 91.19 207 ASN A N 1
ATOM 1590 C CA . ASN A 1 207 ? -7.451 -6.632 5.194 1.00 91.19 207 ASN A CA 1
ATOM 1591 C C . ASN A 1 207 ? -6.142 -6.874 4.420 1.00 91.19 207 ASN A C 1
ATOM 1593 O O . ASN A 1 207 ? -6.121 -7.725 3.531 1.00 91.19 207 ASN A O 1
ATOM 1597 N N . TYR A 1 208 ? -5.065 -6.156 4.757 1.00 93.56 208 TYR A N 1
ATOM 1598 C CA . TYR A 1 208 ? -3.754 -6.255 4.097 1.00 93.56 208 TYR A CA 1
ATOM 1599 C C . TYR A 1 208 ? -2.671 -6.852 5.003 1.00 93.56 208 TYR A C 1
ATOM 1601 O O . TYR A 1 208 ? -1.626 -7.286 4.519 1.00 93.56 208 TYR A O 1
ATOM 1609 N N . ALA A 1 209 ? -2.891 -6.849 6.319 1.00 95.00 209 ALA A N 1
ATOM 1610 C CA . ALA A 1 209 ? -1.930 -7.354 7.288 1.00 95.00 209 ALA A CA 1
ATOM 1611 C C . ALA A 1 209 ? -1.596 -8.843 7.039 1.00 95.00 209 ALA A C 1
ATOM 1613 O O . ALA A 1 209 ? -2.496 -9.634 6.729 1.00 95.00 209 ALA A O 1
ATOM 1614 N N . PRO A 1 210 ? -0.318 -9.247 7.174 1.00 94.19 210 PRO A N 1
ATOM 1615 C CA . PRO A 1 210 ? 0.083 -10.632 6.975 1.00 94.19 210 PRO A CA 1
ATOM 1616 C C . PRO A 1 210 ? -0.537 -11.564 8.023 1.00 94.19 210 PRO A C 1
ATOM 1618 O O . PRO A 1 210 ? -0.920 -11.170 9.125 1.00 94.19 210 PRO A O 1
ATOM 1621 N N . ALA A 1 211 ? -0.592 -12.855 7.700 1.00 89.81 211 ALA A N 1
ATOM 1622 C CA . ALA A 1 211 ? -0.952 -13.859 8.690 1.00 89.81 211 ALA A CA 1
ATOM 1623 C C . ALA A 1 211 ? 0.028 -13.821 9.878 1.00 89.81 211 ALA A C 1
ATOM 1625 O O . ALA A 1 211 ? 1.233 -13.650 9.703 1.00 89.81 211 ALA A O 1
ATOM 1626 N N . GLY A 1 212 ? -0.493 -14.000 11.093 1.00 89.12 212 GLY A N 1
ATOM 1627 C CA . GLY A 1 212 ? 0.319 -13.985 12.312 1.00 89.12 212 GLY A CA 1
ATOM 1628 C C . GLY A 1 212 ? 0.656 -12.593 12.853 1.00 89.12 212 GLY A C 1
ATOM 1629 O O . GLY A 1 212 ? 1.356 -12.513 13.859 1.00 89.12 212 GLY A O 1
ATOM 1630 N N . THR A 1 213 ? 0.150 -11.505 12.253 1.00 95.00 213 THR A N 1
ATOM 1631 C CA . THR A 1 213 ? 0.232 -10.172 12.871 1.00 95.00 213 THR A CA 1
ATOM 1632 C C . THR A 1 213 ? -0.350 -10.203 14.294 1.00 95.00 213 THR A C 1
ATOM 1634 O O . THR A 1 213 ? -1.480 -10.674 14.466 1.00 95.00 213 THR A O 1
ATOM 1637 N N . PRO A 1 214 ? 0.385 -9.698 15.309 1.00 94.88 214 PRO A N 1
ATOM 1638 C CA . PRO A 1 214 ? -0.138 -9.532 16.662 1.00 94.88 214 PRO A CA 1
ATOM 1639 C C . PRO A 1 214 ? -1.460 -8.762 16.661 1.00 94.88 214 PRO A C 1
ATOM 1641 O O . PRO A 1 214 ? -1.575 -7.716 16.024 1.00 94.88 214 PRO A O 1
ATOM 1644 N N . LEU A 1 215 ? -2.465 -9.264 17.379 1.00 95.44 215 LEU A N 1
ATOM 1645 C CA . LEU A 1 215 ? -3.814 -8.688 17.360 1.00 95.44 215 LEU A CA 1
ATOM 1646 C C . LEU A 1 215 ? -3.853 -7.263 17.917 1.00 95.44 215 LEU A C 1
ATOM 1648 O O . LEU A 1 215 ? -4.716 -6.477 17.535 1.00 95.44 215 LEU A O 1
ATOM 1652 N N . GLU A 1 216 ? -2.924 -6.924 18.804 1.00 94.94 216 GLU A N 1
ATOM 1653 C CA . GLU A 1 216 ? -2.752 -5.589 19.367 1.00 94.94 216 GLU A CA 1
ATOM 1654 C C . GLU A 1 216 ? -2.415 -4.567 18.270 1.00 94.94 216 GLU A C 1
ATOM 1656 O O . GLU A 1 216 ? -2.906 -3.443 18.317 1.00 94.94 216 GLU A O 1
ATOM 1661 N N . LEU A 1 217 ? -1.685 -4.981 17.226 1.00 94.56 217 LEU A N 1
ATOM 1662 C CA . LEU A 1 217 ? -1.386 -4.147 16.057 1.00 94.56 217 LEU A CA 1
ATOM 1663 C C . LEU A 1 217 ? -2.558 -4.053 15.066 1.00 94.56 217 LEU A C 1
ATOM 1665 O O . LEU A 1 217 ? -2.459 -3.321 14.091 1.00 94.56 217 LEU A O 1
ATOM 1669 N N . LEU A 1 218 ? -3.661 -4.776 15.286 1.00 94.75 218 LEU A N 1
ATOM 1670 C CA . LEU A 1 218 ? -4.863 -4.739 14.437 1.00 94.75 218 LEU A CA 1
ATOM 1671 C C . LEU A 1 218 ? -6.046 -4.063 15.133 1.00 94.75 218 LEU A C 1
ATOM 1673 O O . LEU A 1 218 ? -6.836 -3.357 14.509 1.00 94.75 218 LEU A O 1
ATOM 1677 N N . TYR A 1 219 ? -6.192 -4.327 16.430 1.00 95.25 219 TYR A N 1
ATOM 1678 C CA . TYR A 1 219 ? -7.369 -3.966 17.211 1.00 95.25 219 TYR A CA 1
ATOM 1679 C C . TYR A 1 219 ? -7.053 -3.053 18.397 1.00 95.25 219 TYR A C 1
ATOM 1681 O O . TYR A 1 219 ? -7.995 -2.552 19.008 1.00 95.25 219 TYR A O 1
ATOM 1689 N N . GLY A 1 220 ? -5.777 -2.811 18.724 1.00 93.56 220 GLY A N 1
ATOM 1690 C CA . GLY A 1 220 ? -5.366 -1.935 19.824 1.00 93.56 220 GLY A CA 1
ATOM 1691 C C . GLY A 1 220 ? -6.157 -2.186 21.111 1.00 93.56 220 GLY A C 1
ATOM 1692 O O . GLY A 1 220 ? -6.417 -3.330 21.494 1.00 93.56 220 GLY A O 1
ATOM 1693 N N . ASP A 1 221 ? -6.631 -1.104 21.727 1.00 92.94 221 ASP A N 1
ATOM 1694 C CA . ASP A 1 221 ? -7.422 -1.141 22.964 1.00 92.94 221 ASP A CA 1
ATOM 1695 C C . ASP A 1 221 ? -8.778 -1.859 22.822 1.00 92.94 221 ASP A C 1
ATOM 1697 O O . ASP A 1 221 ? -9.354 -2.315 23.814 1.00 92.94 221 ASP A O 1
ATOM 1701 N N . ASN A 1 222 ? -9.295 -2.023 21.598 1.00 95.06 222 ASN A N 1
ATOM 1702 C CA . ASN A 1 222 ? -10.558 -2.728 21.366 1.00 95.06 222 ASN A CA 1
ATOM 1703 C C . ASN A 1 222 ? -10.423 -4.248 21.524 1.00 95.06 222 ASN A C 1
ATOM 1705 O O . ASN A 1 222 ? -11.441 -4.943 21.626 1.00 95.06 222 ASN A O 1
ATOM 1709 N N . LEU A 1 223 ? -9.197 -4.781 21.565 1.00 95.81 223 LEU A N 1
ATOM 1710 C CA . LEU A 1 223 ? -8.945 -6.217 21.583 1.00 95.81 223 LEU A CA 1
ATOM 1711 C C . LEU A 1 223 ? -9.633 -6.926 22.757 1.00 95.81 223 LEU A C 1
ATOM 1713 O O . LEU A 1 223 ? -10.296 -7.939 22.547 1.00 95.81 223 LEU A O 1
ATOM 1717 N N . GLU A 1 224 ? -9.566 -6.387 23.977 1.00 96.81 224 GLU A N 1
ATOM 1718 C CA . GLU A 1 224 ? -10.188 -7.037 25.143 1.00 96.81 224 GLU A CA 1
ATOM 1719 C C . GLU A 1 224 ? -11.716 -7.124 25.011 1.00 96.81 224 GLU A C 1
ATOM 1721 O O . GLU A 1 224 ? -12.326 -8.149 25.330 1.00 96.81 224 GLU A O 1
ATOM 1726 N N . ARG A 1 225 ? -12.354 -6.088 24.456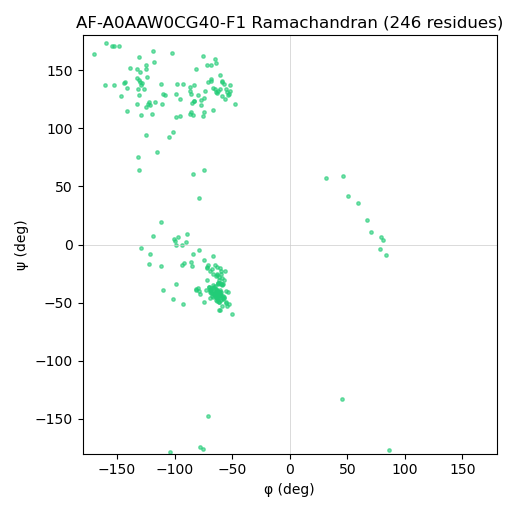 1.00 96.81 225 ARG A N 1
ATOM 1727 C CA . ARG A 1 225 ? -13.792 -6.125 24.164 1.00 96.81 225 ARG A CA 1
ATOM 1728 C C . ARG A 1 225 ? -14.113 -7.203 23.128 1.00 96.81 225 ARG A C 1
ATOM 1730 O O . ARG A 1 225 ? -15.114 -7.906 23.277 1.00 96.81 225 ARG A O 1
ATOM 1737 N N . LEU A 1 226 ? -13.271 -7.372 22.108 1.00 96.75 226 LEU A N 1
ATOM 1738 C CA . LEU A 1 226 ? -13.438 -8.445 21.127 1.00 96.75 226 LEU A CA 1
ATOM 1739 C C . LEU A 1 226 ? -13.282 -9.832 21.768 1.00 96.75 226 LEU A C 1
ATOM 1741 O O . LEU A 1 226 ? -14.109 -10.704 21.498 1.00 96.75 226 LEU A O 1
ATOM 1745 N N . ARG A 1 227 ? -12.322 -10.026 22.685 1.00 96.75 227 ARG A N 1
ATOM 1746 C CA . ARG A 1 227 ? -12.177 -11.271 23.470 1.00 96.75 227 ARG A CA 1
ATOM 1747 C C . ARG A 1 227 ? -13.423 -11.576 24.305 1.00 96.75 227 ARG A C 1
ATOM 1749 O O . ARG A 1 227 ? -13.867 -12.720 24.405 1.00 96.75 227 ARG A O 1
ATOM 1756 N N . GLN A 1 228 ? -14.033 -10.559 24.914 1.00 97.62 228 GLN A N 1
ATOM 1757 C CA . GLN A 1 228 ? -15.290 -10.718 25.660 1.00 97.62 228 GLN A CA 1
ATOM 1758 C C . GLN A 1 228 ? -16.455 -11.118 24.748 1.00 97.62 228 GLN A C 1
ATOM 1760 O O . GLN A 1 228 ? -17.229 -12.015 25.091 1.00 97.62 228 GLN A O 1
ATOM 1765 N N . ILE A 1 229 ? -16.568 -10.495 23.570 1.00 96.50 229 ILE A N 1
ATOM 1766 C CA . ILE A 1 229 ? -17.585 -10.847 22.570 1.00 96.50 229 ILE A CA 1
ATOM 1767 C C . ILE A 1 229 ? -17.379 -12.287 22.093 1.00 96.50 229 ILE A C 1
ATOM 1769 O O . ILE A 1 229 ? -18.342 -13.052 22.081 1.00 96.50 229 ILE A O 1
ATOM 1773 N N . LYS A 1 230 ? -16.141 -12.680 21.772 1.00 96.06 230 LYS A N 1
ATOM 1774 C CA . LYS A 1 230 ? -15.786 -14.046 21.367 1.00 96.06 230 LYS A CA 1
ATOM 1775 C C . LYS A 1 230 ? -16.232 -15.073 22.406 1.00 96.06 230 LYS A C 1
ATOM 1777 O O . LYS A 1 230 ? -16.975 -15.983 22.058 1.00 96.06 230 LYS A O 1
ATOM 1782 N N . ARG A 1 231 ? -15.861 -14.889 23.680 1.00 96.50 231 ARG A N 1
ATOM 1783 C CA . ARG A 1 231 ? -16.254 -15.787 24.785 1.00 96.50 231 ARG A CA 1
ATOM 1784 C C . ARG A 1 231 ? -17.770 -15.895 24.959 1.00 96.50 231 ARG A C 1
ATOM 1786 O O . ARG A 1 231 ? -18.265 -16.950 25.336 1.00 96.50 231 ARG A O 1
ATOM 1793 N N . ARG A 1 232 ? -18.511 -14.814 24.692 1.00 97.56 232 ARG A N 1
ATOM 1794 C CA . ARG A 1 232 ? -19.976 -14.788 24.812 1.00 97.56 232 ARG A CA 1
ATOM 1795 C C . ARG A 1 232 ? -20.690 -15.436 23.624 1.00 97.56 232 ARG A C 1
ATOM 1797 O O . ARG A 1 232 ? -21.729 -16.054 23.820 1.00 97.56 232 ARG A O 1
ATOM 1804 N N . ILE A 1 233 ? -20.194 -15.212 22.408 1.00 97.12 233 ILE A N 1
ATOM 1805 C CA . ILE A 1 233 ? -20.897 -15.551 21.159 1.00 97.12 233 ILE A CA 1
ATOM 1806 C C . ILE A 1 233 ? -20.418 -16.877 20.562 1.00 97.12 233 ILE A C 1
ATOM 1808 O O . ILE A 1 233 ? -21.225 -17.605 19.996 1.00 97.12 233 ILE A O 1
ATOM 1812 N N . ASP A 1 234 ? -19.137 -17.206 20.706 1.00 96.62 234 ASP A N 1
ATOM 1813 C CA . ASP A 1 234 ? -18.536 -18.438 20.192 1.00 96.62 234 ASP A CA 1
ATOM 1814 C C . ASP A 1 234 ? -17.701 -19.144 21.283 1.00 96.62 234 ASP A C 1
ATOM 1816 O O . ASP A 1 234 ? -16.470 -19.245 21.170 1.00 96.62 234 ASP A O 1
ATOM 1820 N N . PRO A 1 235 ? -18.354 -19.602 22.374 1.00 95.81 235 PRO A N 1
ATOM 1821 C CA . PRO A 1 235 ? -17.685 -20.239 23.511 1.00 95.81 235 PRO A CA 1
ATOM 1822 C C . PRO A 1 235 ? -17.046 -21.591 23.165 1.00 95.81 235 PRO A C 1
ATOM 1824 O O . PRO A 1 235 ? -16.082 -21.987 23.811 1.00 95.81 235 PRO A O 1
ATOM 1827 N N . GLU A 1 236 ? -17.552 -22.289 22.145 1.00 96.25 236 GLU A N 1
ATOM 1828 C CA . GLU A 1 236 ? -17.025 -23.584 21.680 1.00 96.25 236 GLU A CA 1
ATOM 1829 C C . GLU A 1 236 ? -15.951 -23.439 20.591 1.00 96.25 236 GLU A C 1
ATOM 1831 O O . GLU A 1 236 ? -15.416 -24.429 20.097 1.00 96.25 236 GLU A O 1
ATOM 1836 N N . ASN A 1 237 ? -15.601 -22.201 20.237 1.00 94.75 237 ASN A N 1
ATOM 1837 C CA . ASN A 1 237 ? -14.568 -21.881 19.260 1.00 94.75 237 ASN A CA 1
ATOM 1838 C C . ASN A 1 237 ? -14.808 -22.441 17.847 1.00 94.75 237 ASN A C 1
ATOM 1840 O O . ASN A 1 237 ? -13.860 -22.775 17.136 1.00 94.75 237 ASN A O 1
ATOM 1844 N N . VAL A 1 238 ? -16.066 -22.481 17.407 1.00 94.56 238 VAL A N 1
ATOM 1845 C CA . VAL A 1 238 ? -16.443 -22.907 16.054 1.00 94.56 238 VAL A CA 1
ATOM 1846 C C . VAL A 1 238 ? -15.860 -21.952 15.010 1.00 94.56 238 VAL A C 1
ATOM 1848 O O . VAL A 1 238 ? -15.293 -22.399 14.013 1.00 94.56 238 VAL A O 1
ATOM 1851 N N . MET A 1 239 ? -15.900 -20.636 15.258 1.00 91.12 239 MET A N 1
ATOM 1852 C CA . MET A 1 239 ? -15.294 -19.636 14.362 1.00 91.12 239 MET A CA 1
ATOM 1853 C C . MET A 1 239 ? -13.760 -19.675 14.419 1.00 91.12 239 MET A C 1
ATOM 1855 O O . MET A 1 239 ? -13.082 -19.232 13.496 1.00 91.12 239 MET A O 1
ATOM 1859 N N . GLY A 1 240 ? -13.183 -20.279 15.461 1.00 89.88 240 GLY A N 1
ATOM 1860 C CA . GLY A 1 240 ? -11.755 -20.582 15.521 1.00 89.88 240 GLY A CA 1
ATOM 1861 C C . GLY A 1 240 ? -11.283 -21.503 14.394 1.00 89.88 240 GLY A C 1
ATOM 1862 O O . GLY A 1 240 ? -10.116 -21.430 14.015 1.00 89.88 240 GLY A O 1
ATOM 1863 N N . LEU A 1 241 ? -12.182 -22.287 13.789 1.00 91.00 241 LEU A N 1
ATOM 1864 C CA . LEU A 1 241 ? -11.875 -23.236 12.714 1.00 91.00 241 LEU A CA 1
ATOM 1865 C C . LEU A 1 241 ? -11.829 -22.607 11.307 1.00 91.00 241 LEU A C 1
ATOM 1867 O O . LEU A 1 241 ? -11.446 -23.285 10.356 1.00 91.00 241 LEU A O 1
ATOM 1871 N N . SER A 1 242 ? -12.218 -21.335 11.143 1.00 90.44 242 SER A N 1
ATOM 1872 C CA . SER A 1 242 ? -12.184 -20.644 9.841 1.00 90.44 242 SER A CA 1
ATOM 1873 C C . SER A 1 242 ? -10.769 -20.188 9.442 1.00 90.44 242 SER A C 1
ATOM 1875 O O . SER A 1 242 ? -9.799 -20.455 10.140 1.00 90.44 242 SER A O 1
ATOM 1877 N N . GLY A 1 243 ? -10.615 -19.443 8.345 1.00 85.94 243 GLY A N 1
ATOM 1878 C CA . GLY A 1 243 ? -9.408 -18.633 8.111 1.00 85.94 243 GLY A CA 1
ATOM 1879 C C . GLY A 1 243 ? -9.382 -17.354 8.966 1.00 85.94 243 GLY A C 1
ATOM 1880 O O . GLY A 1 243 ? -10.292 -17.124 9.767 1.00 85.94 243 GLY A O 1
ATOM 1881 N N . GLY A 1 244 ? -8.365 -16.511 8.763 1.00 88.44 244 GLY A N 1
ATOM 1882 C CA . GLY A 1 244 ? -8.264 -15.167 9.350 1.00 88.44 244 GLY A CA 1
ATOM 1883 C C . GLY A 1 244 ? -7.646 -15.100 10.752 1.00 88.44 244 GLY A C 1
ATOM 1884 O O . GLY A 1 244 ? -7.197 -16.106 11.305 1.00 88.44 244 GLY A O 1
ATOM 1885 N N . PHE A 1 245 ? -7.619 -13.889 11.316 1.00 92.94 245 PHE A N 1
ATOM 1886 C CA . PHE A 1 245 ? -7.049 -13.611 12.636 1.00 92.94 245 PHE A CA 1
ATOM 1887 C C . PHE A 1 245 ? -7.852 -14.273 13.759 1.00 92.94 245 PHE A C 1
ATOM 1889 O O . PHE A 1 245 ? -9.083 -14.224 13.784 1.00 92.94 245 PHE A O 1
ATOM 1896 N N . LYS A 1 246 ? -7.140 -14.903 14.695 1.00 92.25 246 LYS A N 1
ATOM 1897 C CA . LYS A 1 246 ? -7.728 -15.678 15.790 1.00 92.25 246 LYS A CA 1
ATOM 1898 C C . LYS A 1 246 ? -7.774 -14.844 17.051 1.00 92.25 246 LYS A C 1
ATOM 1900 O O . LYS A 1 246 ? -6.736 -14.567 17.626 1.00 92.25 246 LYS A O 1
ATOM 1905 N N . ILE A 1 247 ? -8.978 -14.448 17.456 1.00 90.31 247 ILE A N 1
ATOM 1906 C CA . ILE A 1 247 ? -9.217 -13.781 18.737 1.00 90.31 247 ILE A CA 1
ATOM 1907 C C . ILE A 1 247 ? -9.409 -14.870 19.790 1.00 90.31 247 ILE A C 1
ATOM 1909 O O . ILE A 1 247 ? -10.373 -15.635 19.706 1.00 90.31 247 ILE A O 1
ATOM 1913 N N . GLU A 1 248 ? -8.474 -14.935 20.734 1.00 81.69 248 GLU A N 1
ATOM 1914 C CA . GLU A 1 248 ? -8.479 -15.860 21.877 1.00 81.69 248 GLU A CA 1
ATOM 1915 C C . GLU A 1 248 ? -9.186 -15.266 23.098 1.00 81.69 248 GLU A C 1
ATOM 1917 O O . GLU A 1 248 ? -8.882 -14.101 23.449 1.00 81.69 248 GLU A O 1
#

Radius of gyration: 19.21 Å; Cα contacts (8 Å, |Δi|>4): 359; chains: 1; bounding box: 40×46×47 Å

Solvent-accessible surface area (backbone atoms only — not comparable to full-atom values): 14445 Å² total; per-residue (Å²): 115,77,61,59,55,56,54,29,46,46,50,19,50,45,40,73,64,66,79,58,89,46,56,50,57,44,40,36,41,36,34,36,75,92,45,73,78,44,77,50,71,50,80,47,60,76,57,102,69,74,67,88,68,80,57,47,69,66,77,67,40,79,91,62,85,80,81,87,71,82,94,73,56,70,70,56,50,52,45,66,76,34,50,71,69,69,66,55,75,60,87,37,76,35,50,29,53,42,51,32,52,50,52,41,50,66,40,46,47,42,50,51,50,42,53,54,49,52,52,51,54,37,58,75,68,69,52,54,51,57,36,37,41,41,31,54,39,66,58,79,62,45,66,77,86,62,68,97,56,69,61,73,71,59,88,93,60,39,53,24,56,21,44,37,41,40,28,32,70,52,77,90,46,47,67,56,49,47,49,50,51,52,52,40,44,51,53,39,43,52,45,26,36,74,71,70,26,38,59,101,77,55,62,37,54,70,94,38,44,42,90,85,61,60,60,58,43,42,18,48,87,43,40,64,60,50,29,53,48,38,56,72,75,43,68,86,43,66,73,68,74,54,82,81,86,81,81,112